Protein AF-A0A9D7H8T1-F1 (afdb_monomer)

Radius of gyration: 32.52 Å; Cα contacts (8 Å, |Δi|>4): 187; chains: 1; bounding box: 87×71×86 Å

Solvent-accessible surface area (backbone atoms only — not comparable to full-atom values): 17646 Å² total; per-residue (Å²): 116,58,55,68,57,53,47,52,52,54,46,61,44,45,67,85,51,84,69,66,43,82,46,82,50,98,60,40,43,34,37,25,44,90,91,40,73,25,36,36,34,36,78,89,44,40,46,35,35,29,23,77,37,67,68,60,33,54,62,54,53,66,39,90,65,33,40,78,33,57,66,85,93,43,71,44,84,47,30,38,26,53,29,68,75,45,69,71,33,68,66,60,39,23,55,53,51,54,51,16,46,27,43,68,67,67,67,52,78,59,72,76,79,76,52,72,71,79,69,74,71,74,83,69,81,73,77,82,82,82,88,74,90,81,82,88,83,90,78,82,86,76,84,74,77,80,76,76,84,80,78,74,79,82,74,78,83,76,84,79,79,75,84,79,77,81,77,76,85,78,78,81,74,94,72,80,85,78,82,77,77,86,78,79,83,79,83,71,80,83,80,75,78,78,79,80,90,66,83,78,68,74,88,72,68,74,76,78,74,82,76,79,76,75,76,76,79,72,77,94,79,73,80,70,91,81,81,77,81,84,74,82,75,78,78,78,79,84,76,80,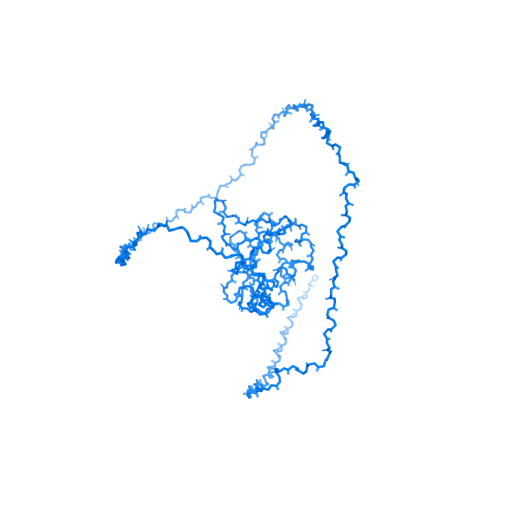71,79,78,79,79,77,82,78,79,77,84,80,82,81,81,81,132

Secondary structure (DSSP, 8-state):
--HHHHHHHHHHHHTTSTTEEEEEETTEEEEEETTEEEEEEETTS-EEEE--SHHHHHHHHTSTT-EEEEETTEEEEEEEEPPHHHHT-HHHHHHHHHHHHHHHTT-SPPGGGTS--------PPPPPP----------------PPPP-----------PPPPP------------PPPPP---------PPPP------GGG-PPPPP---------S----TT-S--PPPPPPP----PPPPPPPPPPPPP---

Mean predicted aligned error: 20.45 Å

pLDDT: mean 72.54, std 17.67, range [43.62, 97.19]

Structure (mmCIF, N/CA/C/O backbone):
data_AF-A0A9D7H8T1-F1
#
_entry.id   AF-A0A9D7H8T1-F1
#
loop_
_atom_site.group_PDB
_atom_site.id
_atom_site.type_symbol
_atom_site.label_atom_id
_atom_site.label_alt_id
_atom_site.label_comp_id
_atom_site.label_asym_id
_atom_site.label_entity_id
_atom_site.label_seq_id
_atom_site.pdbx_PDB_ins_code
_atom_site.Cartn_x
_atom_site.Cartn_y
_atom_site.Cartn_z
_atom_site.occupancy
_atom_site.B_iso_or_equiv
_atom_site.auth_seq_id
_atom_site.auth_comp_id
_atom_site.auth_asym_id
_atom_site.auth_atom_id
_atom_site.pdbx_PDB_model_num
ATOM 1 N N . MET A 1 1 ? 3.996 0.696 -15.625 1.00 81.94 1 MET A N 1
ATOM 2 C CA . MET A 1 1 ? 2.564 0.287 -15.771 1.00 81.94 1 MET A CA 1
ATOM 3 C C . MET A 1 1 ? 1.624 1.488 -15.685 1.00 81.94 1 MET A C 1
ATOM 5 O O . MET A 1 1 ? 2.009 2.490 -15.090 1.00 81.94 1 MET A O 1
ATOM 9 N N . SER A 1 2 ? 0.396 1.418 -16.223 1.00 89.38 2 SER A N 1
ATOM 10 C CA . SER A 1 2 ? -0.582 2.498 -16.007 1.00 89.38 2 SER A CA 1
ATOM 11 C C . SER A 1 2 ? -1.138 2.477 -14.565 1.00 89.38 2 SER A C 1
ATOM 13 O O . SER A 1 2 ? -1.311 1.400 -13.986 1.00 89.38 2 SER A O 1
ATOM 15 N N . PRO A 1 3 ? -1.493 3.632 -13.961 1.00 89.56 3 PRO A N 1
ATOM 16 C CA . PRO A 1 3 ? -2.060 3.669 -12.605 1.00 89.56 3 PRO A CA 1
ATOM 17 C C . PRO A 1 3 ? -3.356 2.859 -12.451 1.00 89.56 3 PRO A C 1
ATOM 19 O O . PRO A 1 3 ? -3.661 2.354 -11.370 1.00 89.56 3 PRO A O 1
ATOM 22 N N . LYS A 1 4 ? -4.129 2.719 -13.537 1.00 90.81 4 LYS A N 1
ATOM 23 C CA . LYS A 1 4 ? -5.367 1.931 -13.555 1.00 90.81 4 LYS A CA 1
ATOM 24 C C . LYS A 1 4 ? -5.071 0.438 -13.407 1.00 90.81 4 LYS A C 1
ATOM 26 O O . LYS A 1 4 ? -5.705 -0.211 -12.579 1.00 90.81 4 LYS A O 1
ATOM 31 N N . GLU A 1 5 ? -4.099 -0.084 -14.151 1.00 93.25 5 GLU A N 1
ATOM 32 C CA . GLU A 1 5 ? -3.681 -1.491 -14.059 1.00 93.25 5 GLU A CA 1
ATOM 33 C C . GLU A 1 5 ? -3.116 -1.820 -12.678 1.00 93.25 5 GLU A C 1
ATOM 35 O O . GLU A 1 5 ? -3.508 -2.819 -12.079 1.00 93.25 5 GLU A O 1
ATOM 40 N N . LEU A 1 6 ? -2.274 -0.940 -12.124 1.00 93.75 6 LEU A N 1
ATOM 41 C CA . LEU A 1 6 ? -1.742 -1.116 -10.770 1.00 93.75 6 LEU A CA 1
ATOM 42 C C . LEU A 1 6 ? -2.848 -1.139 -9.719 1.00 93.75 6 LEU A C 1
ATOM 44 O O . LEU A 1 6 ? -2.802 -1.953 -8.803 1.00 93.75 6 LEU A O 1
ATOM 48 N N . SER A 1 7 ? -3.873 -0.293 -9.863 1.00 94.56 7 SER A N 1
ATOM 49 C CA . SER A 1 7 ? -5.010 -0.304 -8.939 1.00 94.56 7 SER A CA 1
ATOM 50 C C . SER A 1 7 ? -5.800 -1.614 -8.987 1.00 94.56 7 SER A C 1
ATOM 52 O O . SER A 1 7 ? -6.264 -2.068 -7.947 1.00 94.56 7 SER A O 1
ATOM 54 N N . ALA A 1 8 ? -5.928 -2.231 -10.167 1.00 95.12 8 ALA A N 1
ATOM 55 C CA . ALA A 1 8 ? -6.613 -3.511 -10.328 1.00 95.12 8 ALA A CA 1
ATOM 56 C C . ALA A 1 8 ? -5.794 -4.663 -9.730 1.00 95.12 8 ALA A C 1
ATOM 58 O O . ALA A 1 8 ? -6.349 -5.520 -9.049 1.00 95.12 8 ALA A O 1
ATOM 59 N N . ARG A 1 9 ? -4.469 -4.648 -9.916 1.00 95.56 9 ARG A N 1
ATOM 60 C CA . ARG A 1 9 ? -3.555 -5.620 -9.291 1.00 95.56 9 ARG A CA 1
ATOM 61 C C . ARG A 1 9 ? -3.543 -5.506 -7.773 1.00 95.56 9 ARG A C 1
ATOM 63 O O . ARG A 1 9 ? -3.642 -6.510 -7.079 1.00 95.56 9 ARG A O 1
ATOM 70 N N . LEU A 1 10 ? -3.489 -4.279 -7.259 1.00 95.56 10 LEU A N 1
ATOM 71 C CA . LEU A 1 10 ? -3.541 -4.019 -5.824 1.00 95.56 10 LEU A CA 1
ATOM 72 C C . LEU A 1 10 ? -4.864 -4.512 -5.210 1.00 95.56 10 LEU A C 1
ATOM 74 O O . LEU A 1 10 ? -4.868 -5.090 -4.128 1.00 95.56 10 LEU A O 1
ATOM 78 N N . GLU A 1 11 ? -5.979 -4.323 -5.915 1.00 95.88 11 GLU A N 1
ATOM 79 C CA . GLU A 1 11 ? -7.292 -4.837 -5.515 1.00 95.88 11 GLU A CA 1
ATOM 80 C C . GLU A 1 11 ? -7.350 -6.371 -5.552 1.00 95.88 11 GLU A C 1
ATOM 82 O O . GLU A 1 11 ? -7.812 -6.984 -4.594 1.00 95.88 11 GLU A O 1
ATOM 87 N N . ALA A 1 12 ? -6.810 -7.002 -6.598 1.00 96.56 12 ALA A N 1
ATOM 88 C CA . ALA A 1 12 ? -6.720 -8.459 -6.691 1.00 96.56 12 ALA A CA 1
ATOM 89 C C . ALA A 1 12 ? -5.849 -9.062 -5.574 1.00 96.56 12 ALA A C 1
ATOM 91 O O . ALA A 1 12 ? -6.204 -10.091 -4.996 1.00 96.56 12 ALA A O 1
ATOM 92 N N . ALA A 1 13 ? -4.741 -8.404 -5.223 1.00 96.38 13 ALA A N 1
ATOM 93 C CA . ALA A 1 13 ? -3.893 -8.789 -4.098 1.00 96.38 13 ALA A CA 1
ATOM 94 C C . ALA A 1 13 ? -4.636 -8.677 -2.755 1.00 96.38 13 ALA A C 1
ATOM 96 O O . ALA A 1 13 ? -4.501 -9.551 -1.901 1.00 96.38 13 ALA A O 1
ATOM 97 N N . ALA A 1 14 ? -5.467 -7.645 -2.591 1.00 96.31 14 ALA A N 1
ATOM 98 C CA . ALA A 1 14 ? -6.258 -7.420 -1.385 1.00 96.31 14 ALA A CA 1
ATOM 99 C C . ALA A 1 14 ? -7.577 -8.215 -1.331 1.00 96.31 14 ALA A C 1
ATOM 101 O O . ALA A 1 14 ? -8.246 -8.189 -0.303 1.00 96.31 14 ALA A O 1
ATOM 102 N N . ALA A 1 15 ? -7.959 -8.941 -2.385 1.00 95.88 15 ALA A N 1
ATOM 103 C CA . ALA A 1 15 ? -9.261 -9.611 -2.476 1.00 95.88 15 ALA A CA 1
ATOM 104 C C . ALA A 1 15 ? -9.510 -10.665 -1.377 1.00 95.88 15 ALA A C 1
ATOM 106 O O . ALA A 1 15 ? -10.657 -10.987 -1.077 1.00 95.88 15 ALA A O 1
ATOM 107 N N . ARG A 1 16 ? -8.446 -11.207 -0.766 1.00 94.69 16 ARG A N 1
ATOM 108 C CA . ARG A 1 16 ? -8.530 -12.167 0.352 1.00 94.69 16 ARG A CA 1
ATOM 109 C C . ARG A 1 16 ? -8.678 -11.504 1.723 1.00 94.69 16 ARG A C 1
ATOM 111 O O . ARG A 1 16 ? -8.912 -12.194 2.711 1.00 94.69 16 ARG A O 1
ATOM 118 N N . LEU A 1 17 ? -8.518 -10.187 1.793 1.00 95.25 17 LEU A N 1
ATOM 119 C CA . LEU A 1 17 ? -8.559 -9.425 3.031 1.00 95.25 17 LEU A CA 1
ATOM 120 C C . LEU A 1 17 ? -9.979 -8.914 3.281 1.00 95.25 17 LEU A C 1
ATOM 122 O O . LEU A 1 17 ? -10.599 -8.279 2.430 1.00 95.25 17 LEU A O 1
ATOM 126 N N . SER A 1 18 ? -10.505 -9.173 4.474 1.00 93.56 18 SER A N 1
ATOM 127 C CA . SER A 1 18 ? -11.845 -8.736 4.866 1.00 93.56 18 SER A CA 1
ATOM 128 C C . SER A 1 18 ? -11.869 -7.256 5.252 1.00 93.56 18 SER A C 1
ATOM 130 O O . SER A 1 18 ? -10.992 -6.797 5.986 1.00 93.56 18 SER A O 1
ATOM 132 N N . GLY A 1 19 ? -12.918 -6.533 4.853 1.00 93.69 19 GLY A N 1
ATOM 133 C CA . GLY A 1 19 ? -13.131 -5.141 5.272 1.00 93.69 19 GLY A CA 1
ATOM 134 C C . GLY A 1 19 ? -12.229 -4.128 4.564 1.00 93.69 19 GLY A C 1
ATOM 135 O O . GLY A 1 19 ? -11.968 -3.057 5.113 1.00 93.69 19 GLY A O 1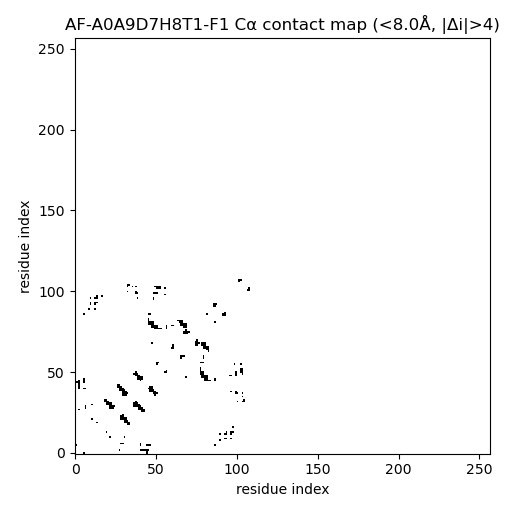
ATOM 136 N N . VAL A 1 20 ? -11.731 -4.476 3.372 1.00 97.00 20 VAL A N 1
ATOM 137 C CA . VAL A 1 20 ? -10.981 -3.558 2.516 1.00 97.00 20 VAL A CA 1
ATOM 138 C C . VAL A 1 20 ? -11.940 -2.717 1.680 1.00 97.00 20 VAL A C 1
ATOM 140 O O . VAL A 1 20 ? -12.772 -3.241 0.945 1.00 97.00 20 VAL A O 1
ATOM 143 N N . GLU A 1 21 ? -11.783 -1.400 1.754 1.00 96.44 21 GLU A N 1
ATOM 144 C CA . GLU A 1 21 ? -12.535 -0.431 0.965 1.00 96.44 21 GLU A CA 1
ATOM 145 C C . GLU A 1 21 ? -11.616 0.281 -0.026 1.00 96.44 21 GLU A C 1
ATOM 147 O O . GLU A 1 21 ? -10.570 0.827 0.337 1.00 96.44 21 GLU A O 1
ATOM 152 N N . LYS A 1 22 ? -12.025 0.331 -1.295 1.00 96.06 22 LYS A N 1
ATOM 153 C CA . LYS A 1 22 ? -11.323 1.087 -2.333 1.00 96.06 22 LYS A CA 1
ATOM 154 C C . LYS A 1 22 ? -11.891 2.497 -2.424 1.00 96.06 22 LYS A C 1
ATOM 156 O O . LYS A 1 22 ? -13.078 2.681 -2.684 1.00 96.06 22 LYS A O 1
ATOM 161 N N . LYS A 1 23 ? -11.031 3.508 -2.296 1.00 96.19 23 LYS A N 1
ATOM 162 C CA . LYS A 1 23 ? -11.422 4.917 -2.428 1.00 96.19 23 LYS A CA 1
ATOM 163 C C . LYS A 1 23 ? -10.511 5.652 -3.402 1.00 96.19 23 LYS A C 1
ATOM 165 O O . LYS A 1 23 ? -9.284 5.558 -3.341 1.00 96.19 23 LYS A O 1
ATOM 170 N N . ARG A 1 24 ? -11.123 6.414 -4.310 1.00 94.44 24 ARG A N 1
ATOM 171 C CA . ARG A 1 24 ? -10.404 7.322 -5.208 1.00 94.44 24 ARG A CA 1
ATOM 172 C C . ARG A 1 24 ? -10.035 8.592 -4.449 1.00 94.44 24 ARG A C 1
ATOM 174 O O . ARG A 1 24 ? -10.890 9.187 -3.794 1.00 94.44 24 ARG A O 1
ATOM 181 N N . MET A 1 25 ? -8.778 9.008 -4.548 1.00 89.56 25 MET A N 1
ATOM 182 C CA . MET A 1 25 ? -8.267 10.214 -3.898 1.00 89.56 25 MET A CA 1
ATOM 183 C C . MET A 1 25 ? -7.520 11.109 -4.891 1.00 89.56 25 MET A C 1
ATOM 185 O O . MET A 1 25 ? -7.099 10.644 -5.956 1.00 89.56 25 MET A O 1
ATOM 189 N N . PRO A 1 26 ? -7.346 12.405 -4.576 1.00 79.00 26 PRO A N 1
ATOM 190 C CA . PRO A 1 26 ? -6.441 13.263 -5.327 1.00 79.00 26 PRO A CA 1
ATOM 191 C C . PRO A 1 26 ? -5.048 12.631 -5.315 1.00 79.00 26 PRO A C 1
ATOM 193 O O . PRO A 1 26 ? -4.476 12.407 -4.252 1.00 79.00 26 PRO A O 1
ATOM 196 N N . GLY A 1 27 ? -4.531 12.290 -6.492 1.00 77.00 27 GLY A N 1
ATOM 197 C CA . GLY A 1 27 ? -3.233 11.630 -6.617 1.00 77.00 27 GLY A CA 1
ATOM 198 C C . GLY A 1 27 ? -3.264 10.101 -6.748 1.00 77.00 27 GLY A C 1
ATOM 199 O O . GLY A 1 27 ? -2.194 9.502 -6.786 1.00 77.00 27 GLY A O 1
ATOM 200 N N . GLY A 1 28 ? -4.443 9.470 -6.862 1.00 88.31 28 GLY A N 1
ATOM 201 C CA . GLY A 1 28 ? -4.545 8.064 -7.271 1.00 88.31 28 GLY A CA 1
ATOM 202 C C . GLY A 1 28 ? -5.680 7.273 -6.620 1.00 88.31 28 GLY A C 1
ATOM 203 O O . GLY A 1 28 ? -6.772 7.784 -6.358 1.00 88.31 28 GLY A O 1
ATOM 204 N N . TYR A 1 29 ? -5.422 5.989 -6.390 1.00 94.81 29 TYR A N 1
ATOM 205 C CA . TYR A 1 29 ? -6.337 5.073 -5.706 1.00 94.81 29 TYR A CA 1
ATOM 206 C C . TYR A 1 29 ? -5.713 4.630 -4.396 1.00 94.81 29 TYR A C 1
ATOM 208 O O . TYR A 1 29 ? -4.500 4.448 -4.330 1.00 94.81 29 TYR A O 1
ATOM 216 N N . ALA A 1 30 ? -6.523 4.417 -3.368 1.00 95.75 30 ALA A N 1
ATOM 217 C CA . ALA A 1 30 ? -6.035 3.782 -2.159 1.00 95.75 30 ALA A CA 1
ATOM 218 C C . ALA A 1 30 ? -7.021 2.778 -1.593 1.00 95.75 30 ALA A C 1
ATOM 220 O O . ALA A 1 30 ? -8.227 2.843 -1.851 1.00 95.75 30 ALA A O 1
ATOM 221 N N . LEU A 1 31 ? -6.458 1.881 -0.798 1.00 97.19 31 LEU A N 1
ATOM 222 C CA . LEU A 1 31 ? -7.167 0.880 -0.038 1.00 97.19 31 LEU A CA 1
ATOM 223 C C . LEU A 1 31 ? -7.169 1.261 1.441 1.00 97.19 31 LEU A C 1
ATOM 225 O O . LEU A 1 31 ? -6.148 1.657 2.020 1.00 97.19 31 LEU A O 1
ATOM 229 N N . PHE A 1 32 ? -8.348 1.141 2.029 1.00 96.25 32 PHE A N 1
ATOM 230 C CA . PHE A 1 32 ? -8.637 1.435 3.419 1.00 96.25 32 PHE A CA 1
ATOM 231 C C . PHE A 1 32 ? -9.081 0.168 4.133 1.00 96.25 32 PHE A C 1
ATOM 233 O O . PHE A 1 32 ? -9.709 -0.695 3.535 1.00 96.25 32 PHE A O 1
ATOM 240 N N . VAL A 1 33 ? -8.786 0.084 5.422 1.00 95.88 33 VAL A N 1
ATOM 241 C CA . VAL A 1 33 ? -9.356 -0.898 6.340 1.00 95.88 33 VAL A CA 1
ATOM 242 C C . VAL A 1 33 ? -9.749 -0.170 7.616 1.00 95.88 33 VAL A C 1
ATOM 244 O O . VAL A 1 33 ? -8.946 0.583 8.170 1.00 95.88 33 VAL A O 1
ATOM 247 N N . ALA A 1 34 ? -10.998 -0.335 8.059 1.00 92.44 34 ALA A N 1
ATOM 248 C CA . ALA A 1 34 ? -11.529 0.342 9.248 1.00 92.44 34 ALA A CA 1
ATOM 249 C C . ALA A 1 34 ? -11.243 1.866 9.263 1.00 92.44 34 ALA A C 1
ATOM 251 O O . ALA A 1 34 ? -10.807 2.431 10.266 1.00 92.44 34 ALA A O 1
ATOM 252 N N . GLY A 1 35 ? -11.400 2.532 8.111 1.00 93.25 35 GLY A N 1
ATOM 253 C CA . GLY A 1 35 ? -11.135 3.969 7.954 1.00 93.25 35 GLY A CA 1
ATOM 254 C C . GLY A 1 35 ? -9.653 4.380 7.925 1.00 93.25 35 GLY A C 1
ATOM 255 O O . GLY A 1 35 ? -9.355 5.564 7.758 1.00 93.25 35 GLY A O 1
ATOM 256 N N . LYS A 1 36 ? -8.707 3.439 8.035 1.00 94.19 36 LYS A N 1
ATOM 257 C CA . LYS A 1 36 ? -7.261 3.688 7.943 1.00 94.19 36 LYS A CA 1
ATOM 258 C C . LYS A 1 36 ? -6.725 3.264 6.575 1.00 94.19 36 LYS A C 1
ATOM 260 O O . LYS A 1 36 ? -6.974 2.157 6.117 1.00 94.19 36 LYS A O 1
ATOM 265 N N . ILE A 1 37 ? -5.945 4.131 5.936 1.00 94.75 37 ILE A N 1
ATOM 266 C CA . ILE A 1 37 ? -5.241 3.810 4.689 1.00 94.75 37 ILE A CA 1
ATOM 267 C C . ILE A 1 37 ? -4.067 2.866 4.971 1.00 94.75 37 ILE A C 1
ATOM 269 O O . ILE A 1 37 ? -3.267 3.148 5.867 1.00 94.75 37 ILE A O 1
ATOM 273 N N . PHE A 1 38 ? -3.952 1.777 4.211 1.00 96.06 38 PHE A N 1
ATOM 274 C CA . PHE A 1 38 ? -2.827 0.837 4.335 1.00 96.06 38 PHE A CA 1
ATOM 275 C C . PHE A 1 38 ? -2.035 0.662 3.032 1.00 96.06 38 PHE A C 1
ATOM 277 O O . PHE A 1 38 ? -0.859 0.319 3.087 1.00 96.06 38 PHE A O 1
ATOM 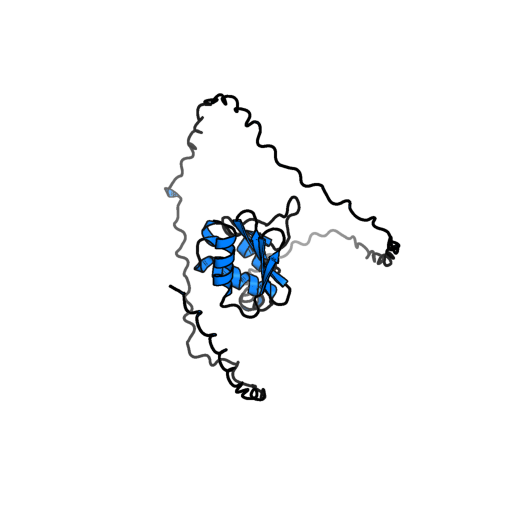284 N N . ALA A 1 39 ? -2.634 0.944 1.871 1.00 96.25 39 ALA A N 1
ATOM 285 C CA . ALA A 1 39 ? -1.942 0.924 0.585 1.00 96.25 39 ALA A CA 1
ATOM 286 C C . ALA A 1 39 ? -2.491 1.997 -0.363 1.00 96.25 39 ALA A C 1
ATOM 288 O O . ALA A 1 39 ? -3.687 2.295 -0.341 1.00 96.25 39 ALA A O 1
ATOM 289 N N . ASN A 1 40 ? -1.640 2.571 -1.210 1.00 95.94 40 ASN A N 1
ATOM 290 C CA . ASN A 1 40 ? -2.018 3.519 -2.252 1.00 95.94 40 ASN A CA 1
ATOM 291 C C . ASN A 1 40 ? -1.254 3.281 -3.560 1.00 95.94 40 ASN A C 1
ATOM 293 O O . ASN A 1 40 ? -0.162 2.728 -3.584 1.00 95.94 40 ASN A O 1
ATOM 297 N N . VAL A 1 41 ? -1.842 3.730 -4.663 1.00 95.81 41 VAL A N 1
ATOM 298 C CA . VAL A 1 41 ? -1.193 3.832 -5.970 1.00 95.81 41 VAL A CA 1
ATOM 299 C C . VAL A 1 41 ? -0.929 5.306 -6.228 1.00 95.81 41 VAL A C 1
ATOM 301 O O . VAL A 1 41 ? -1.868 6.106 -6.225 1.00 95.81 41 VAL A O 1
ATOM 304 N N . THR A 1 42 ? 0.332 5.667 -6.438 1.00 91.69 42 THR A N 1
ATOM 305 C CA . THR A 1 42 ? 0.755 7.039 -6.727 1.00 91.69 42 THR A CA 1
ATOM 306 C C . THR A 1 42 ? 0.535 7.385 -8.201 1.00 91.69 42 THR A C 1
ATOM 308 O O . THR A 1 42 ? 0.471 6.511 -9.070 1.00 91.69 42 THR A O 1
ATOM 311 N N . VAL A 1 43 ? 0.459 8.683 -8.515 1.00 90.12 43 VAL A N 1
ATOM 312 C CA . VAL A 1 43 ? 0.390 9.175 -9.909 1.00 90.12 43 VAL A CA 1
ATOM 313 C C . VAL A 1 43 ? 1.607 8.792 -10.749 1.00 90.12 43 VAL A C 1
ATOM 315 O O . VAL A 1 43 ? 1.503 8.702 -11.966 1.00 90.12 43 VAL A O 1
ATOM 318 N N . GLU A 1 44 ? 2.738 8.533 -10.096 1.00 88.94 44 GLU A N 1
ATOM 319 C CA . GLU A 1 44 ? 3.995 8.096 -10.712 1.00 88.94 44 GLU A CA 1
ATOM 320 C C . GLU A 1 44 ? 3.941 6.627 -11.157 1.00 88.94 44 GLU A C 1
ATOM 322 O O . GLU A 1 44 ? 4.904 6.119 -11.722 1.00 88.94 44 GLU A O 1
ATOM 327 N N . GLY A 1 45 ? 2.828 5.931 -10.892 1.00 91.38 45 GLY A N 1
ATOM 328 C CA . GLY A 1 45 ? 2.682 4.519 -11.218 1.00 91.38 45 GLY A CA 1
ATOM 329 C C . GLY A 1 45 ? 3.482 3.625 -10.276 1.00 91.38 45 GLY A C 1
ATOM 330 O O . GLY A 1 45 ? 4.041 2.623 -10.711 1.00 91.38 45 GLY A O 1
ATOM 331 N N . ARG A 1 46 ? 3.550 3.979 -8.988 1.00 93.69 46 ARG A N 1
ATOM 332 C CA . ARG A 1 46 ? 4.143 3.134 -7.943 1.00 93.69 46 ARG A CA 1
ATOM 333 C C . ARG A 1 46 ? 3.119 2.803 -6.871 1.00 93.69 46 ARG A C 1
ATOM 335 O O . ARG A 1 46 ? 2.137 3.521 -6.695 1.00 93.69 46 ARG A O 1
ATOM 342 N N . ILE A 1 47 ? 3.352 1.710 -6.157 1.00 95.69 47 ILE A N 1
ATOM 343 C CA . ILE A 1 47 ? 2.517 1.295 -5.030 1.00 95.69 47 ILE A CA 1
ATOM 344 C C . ILE A 1 47 ? 3.228 1.716 -3.748 1.00 95.69 47 ILE A C 1
ATOM 346 O O . ILE A 1 47 ? 4.382 1.353 -3.540 1.00 95.69 47 ILE A O 1
ATOM 350 N N . GLY A 1 48 ? 2.555 2.495 -2.910 1.00 94.88 48 GLY A N 1
ATOM 351 C CA . GLY A 1 48 ? 2.989 2.796 -1.554 1.00 94.88 48 GLY A CA 1
ATOM 352 C C . GLY A 1 48 ? 2.198 1.971 -0.549 1.00 94.88 48 GLY A C 1
ATOM 353 O O . GLY A 1 48 ? 0.983 1.824 -0.666 1.00 94.88 48 GLY A O 1
ATOM 354 N N . VAL A 1 49 ? 2.874 1.441 0.461 1.00 95.81 49 VAL A N 1
ATOM 355 C CA . VAL A 1 49 ? 2.236 0.786 1.606 1.00 95.81 49 VAL A CA 1
ATOM 356 C C . VAL A 1 49 ? 2.529 1.556 2.881 1.00 95.81 49 VAL A C 1
ATOM 358 O O . VAL A 1 49 ? 3.605 2.139 3.039 1.00 95.81 49 VAL A O 1
ATOM 361 N N . LYS A 1 50 ? 1.560 1.558 3.794 1.00 94.81 50 LYS A N 1
ATOM 362 C CA . LYS A 1 50 ? 1.678 2.186 5.104 1.00 94.81 50 LYS A CA 1
ATOM 363 C C . LYS A 1 50 ? 1.956 1.130 6.168 1.00 94.81 50 LYS A C 1
ATOM 365 O O . LYS A 1 50 ? 1.176 0.202 6.358 1.00 94.81 50 LYS A O 1
ATOM 370 N N . LEU A 1 51 ? 3.048 1.322 6.893 1.00 93.19 51 LEU A N 1
ATOM 371 C CA . LEU A 1 51 ? 3.607 0.408 7.881 1.00 93.19 51 LEU A CA 1
ATOM 372 C C . L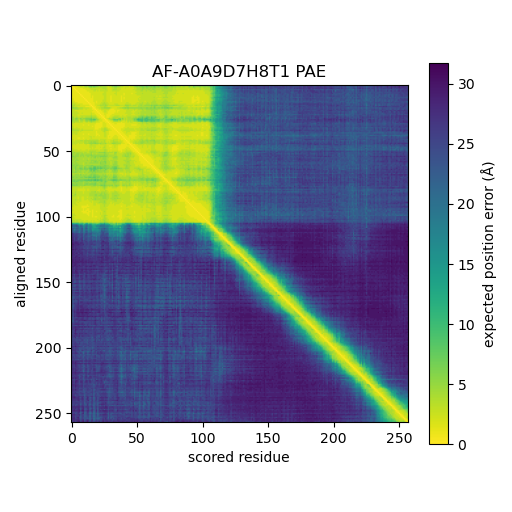EU A 1 51 ? 3.732 1.136 9.220 1.00 93.19 51 LEU A C 1
ATOM 374 O O . LEU A 1 51 ? 4.794 1.626 9.593 1.00 93.19 51 LEU A O 1
ATOM 378 N N . THR A 1 52 ? 2.618 1.234 9.942 1.00 89.81 52 THR A N 1
ATOM 379 C CA . THR A 1 52 ? 2.524 1.917 11.249 1.00 89.81 52 THR A CA 1
ATOM 380 C C . THR A 1 52 ? 3.428 1.313 12.318 1.00 89.81 52 THR A C 1
ATOM 382 O O . THR A 1 52 ? 3.786 1.979 13.283 1.00 89.81 52 THR A O 1
ATOM 385 N N . VAL A 1 53 ? 3.805 0.052 12.143 1.00 88.81 53 VAL A N 1
ATOM 386 C CA . VAL A 1 53 ? 4.652 -0.683 13.069 1.00 88.81 53 VAL A CA 1
ATOM 387 C C . VAL A 1 53 ? 6.123 -0.496 12.660 1.00 88.81 53 VAL A C 1
ATOM 389 O O . VAL A 1 53 ? 6.484 -0.858 11.538 1.00 88.81 53 VAL A O 1
ATOM 392 N N . PRO A 1 54 ? 6.995 0.031 13.541 1.00 86.69 54 PRO A N 1
ATOM 393 C CA . PRO A 1 54 ? 8.354 0.440 13.172 1.00 86.69 54 PRO A CA 1
ATOM 394 C C . PRO A 1 54 ? 9.216 -0.722 12.671 1.00 86.69 54 PRO A C 1
ATOM 396 O O . PRO A 1 54 ? 9.934 -0.570 11.693 1.00 86.69 54 PRO A O 1
ATOM 399 N N . TRP A 1 55 ? 9.083 -1.913 13.258 1.00 85.12 55 TRP A N 1
ATOM 400 C CA . TRP A 1 55 ? 9.836 -3.076 12.789 1.00 85.12 55 TRP A CA 1
ATOM 401 C C . TRP A 1 55 ? 9.331 -3.611 11.436 1.00 85.12 55 TRP A C 1
ATOM 403 O O . TRP A 1 55 ? 10.146 -4.097 10.662 1.00 85.12 55 TRP A O 1
ATOM 413 N N . CYS A 1 56 ? 8.024 -3.494 11.124 1.00 85.69 56 CYS A N 1
ATOM 414 C CA . CYS A 1 56 ? 7.508 -3.796 9.777 1.00 85.69 56 CYS A CA 1
ATOM 415 C C . CYS A 1 56 ? 8.170 -2.852 8.762 1.00 85.69 56 CYS A C 1
ATOM 417 O O . CYS A 1 56 ? 8.539 -3.265 7.667 1.00 85.69 56 CYS A O 1
ATOM 419 N N . PHE A 1 57 ? 8.287 -1.571 9.129 1.00 89.88 57 PHE A N 1
ATOM 420 C CA . PHE A 1 57 ? 8.891 -0.548 8.286 1.00 89.88 57 PHE A CA 1
ATOM 421 C C . PHE A 1 57 ? 10.371 -0.825 8.029 1.00 89.88 57 PHE A C 1
ATOM 423 O O . PHE A 1 57 ? 10.767 -0.815 6.873 1.00 89.88 57 PHE A O 1
ATOM 430 N N . GLU A 1 58 ? 11.171 -1.110 9.058 1.00 88.50 58 GLU A N 1
ATOM 431 C CA . GLU A 1 58 ? 12.608 -1.368 8.884 1.00 88.50 58 GLU A CA 1
ATOM 432 C C . GLU A 1 58 ? 12.890 -2.611 8.029 1.00 88.50 58 GLU A C 1
ATOM 434 O O . GLU A 1 58 ? 13.736 -2.551 7.141 1.00 88.50 58 GLU A O 1
ATOM 439 N N . ASP A 1 59 ? 12.151 -3.704 8.242 1.00 86.88 59 ASP A N 1
ATOM 440 C CA . ASP A 1 59 ? 12.302 -4.949 7.472 1.00 86.88 59 ASP A CA 1
ATOM 441 C C . ASP A 1 59 ? 11.990 -4.736 5.983 1.00 86.88 59 ASP A C 1
ATOM 443 O O . ASP A 1 59 ? 12.757 -5.122 5.100 1.00 86.88 59 ASP A O 1
ATOM 447 N N . LEU A 1 60 ? 10.885 -4.040 5.700 1.00 86.00 60 LEU A N 1
ATOM 448 C CA . LEU A 1 60 ? 10.438 -3.782 4.334 1.00 86.00 60 LEU A CA 1
ATOM 449 C C . LEU A 1 60 ? 11.243 -2.667 3.649 1.00 86.00 60 LEU A C 1
ATOM 451 O O . LEU A 1 60 ? 11.466 -2.727 2.442 1.00 86.00 60 LEU A O 1
ATOM 455 N N . ALA A 1 61 ? 11.707 -1.661 4.393 1.00 89.19 61 ALA A N 1
ATOM 456 C CA . ALA A 1 61 ? 12.557 -0.593 3.866 1.00 89.19 61 ALA A CA 1
ATOM 457 C C . ALA A 1 61 ? 13.985 -1.073 3.564 1.00 89.19 61 ALA A C 1
ATOM 459 O O . ALA A 1 61 ? 14.647 -0.485 2.711 1.00 89.19 61 ALA A O 1
ATOM 460 N N . ALA A 1 62 ? 14.453 -2.138 4.224 1.00 89.50 62 ALA A N 1
ATOM 461 C CA . ALA A 1 62 ? 15.749 -2.753 3.945 1.00 89.50 62 ALA A CA 1
ATOM 462 C C . ALA A 1 62 ? 15.773 -3.563 2.633 1.00 89.50 62 ALA A C 1
ATOM 464 O O . ALA A 1 62 ? 16.850 -3.953 2.177 1.00 89.50 62 ALA A O 1
ATOM 465 N N . MET A 1 63 ? 14.618 -3.822 2.007 1.00 86.56 63 MET A N 1
ATOM 466 C CA . MET A 1 63 ? 14.574 -4.562 0.749 1.00 86.56 63 MET A CA 1
ATOM 467 C C . MET A 1 63 ? 15.141 -3.761 -0.433 1.00 86.56 63 MET A C 1
ATOM 469 O O . MET A 1 63 ? 14.892 -2.559 -0.564 1.00 86.56 63 MET A O 1
ATOM 473 N N . PRO A 1 64 ? 15.860 -4.425 -1.357 1.00 86.81 64 PRO A N 1
ATOM 474 C CA . PRO A 1 64 ? 16.454 -3.760 -2.508 1.00 86.81 64 PRO A CA 1
ATOM 475 C C . PRO A 1 64 ? 15.378 -3.128 -3.401 1.00 86.81 64 PRO A C 1
ATOM 477 O O . PRO A 1 64 ? 14.457 -3.791 -3.873 1.00 86.81 64 PRO A O 1
ATOM 480 N N . GLY A 1 65 ? 15.516 -1.823 -3.644 1.00 85.50 65 GLY A N 1
ATOM 481 C CA . GLY A 1 65 ? 14.594 -1.039 -4.469 1.00 85.50 65 GLY A CA 1
ATOM 482 C C . GLY A 1 65 ? 13.377 -0.486 -3.722 1.00 85.50 65 GLY A C 1
ATOM 483 O O . GLY A 1 65 ? 12.597 0.250 -4.331 1.00 85.50 65 GLY A O 1
ATOM 484 N N . ALA A 1 66 ? 13.205 -0.814 -2.438 1.00 91.50 66 ALA A N 1
ATOM 485 C CA . ALA A 1 66 ? 12.252 -0.118 -1.589 1.00 91.50 66 ALA A CA 1
ATOM 486 C C . ALA A 1 66 ? 12.744 1.319 -1.362 1.00 91.50 66 ALA A C 1
ATOM 488 O O . ALA A 1 66 ? 13.939 1.568 -1.195 1.00 91.50 66 ALA A O 1
ATOM 489 N N . ALA A 1 67 ? 11.826 2.281 -1.384 1.00 91.88 67 ALA A N 1
ATOM 490 C CA . ALA A 1 67 ? 12.161 3.686 -1.167 1.00 91.88 67 ALA A CA 1
ATOM 491 C C . ALA A 1 67 ? 11.162 4.338 -0.205 1.00 91.88 67 ALA A C 1
ATOM 493 O O . ALA A 1 67 ? 9.976 4.015 -0.260 1.00 91.88 67 ALA A O 1
ATOM 494 N N . PRO A 1 68 ? 11.582 5.276 0.659 1.00 92.06 68 PRO A N 1
ATOM 495 C CA . PRO A 1 68 ? 10.639 6.032 1.471 1.00 92.06 68 PRO A CA 1
ATOM 496 C C . PRO A 1 68 ? 9.729 6.871 0.567 1.00 92.06 68 PRO A C 1
ATOM 498 O O . PRO A 1 68 ? 10.186 7.490 -0.398 1.00 92.06 68 PRO A O 1
ATOM 501 N N . TRP A 1 69 ? 8.432 6.904 0.868 1.00 92.56 69 TRP A N 1
ATOM 502 C CA . TRP A 1 69 ? 7.506 7.724 0.089 1.00 92.56 69 TRP A CA 1
ATOM 503 C C . TRP A 1 69 ? 7.595 9.193 0.508 1.00 92.56 69 TRP A C 1
ATOM 505 O O . TRP A 1 69 ? 7.483 9.530 1.689 1.00 92.56 69 TRP A O 1
ATOM 515 N N . ALA A 1 70 ? 7.739 10.085 -0.469 1.00 89.12 70 ALA A N 1
ATOM 516 C CA . ALA A 1 70 ? 7.699 11.524 -0.261 1.00 89.12 70 ALA A CA 1
ATOM 517 C C . ALA A 1 70 ? 6.532 12.149 -1.028 1.00 89.12 70 ALA A C 1
ATOM 519 O O . ALA A 1 70 ? 6.295 11.841 -2.194 1.00 89.12 70 ALA A O 1
ATOM 520 N N . LEU A 1 71 ? 5.819 13.064 -0.372 1.00 84.88 71 LEU A N 1
ATOM 521 C CA . LEU A 1 71 ? 4.815 13.912 -0.999 1.00 84.88 71 LEU A CA 1
ATOM 522 C C . LEU A 1 71 ? 5.411 15.315 -1.174 1.00 84.88 71 LEU A C 1
ATOM 524 O O . LEU A 1 71 ? 5.440 16.131 -0.247 1.00 84.88 71 LEU A O 1
ATOM 528 N N . GLY A 1 72 ? 5.945 15.582 -2.366 1.00 87.12 72 GLY A N 1
ATOM 529 C CA . GLY A 1 72 ? 6.686 16.811 -2.651 1.00 87.12 72 GLY A CA 1
ATOM 530 C C . GLY A 1 72 ? 7.986 16.874 -1.846 1.00 87.12 72 GLY A C 1
ATOM 531 O O . GLY A 1 72 ? 8.865 16.039 -2.019 1.00 87.12 72 GLY A O 1
ATOM 532 N N . LYS A 1 73 ? 8.114 17.864 -0.953 1.00 89.75 73 LYS A N 1
ATOM 533 C CA . LYS A 1 73 ? 9.303 18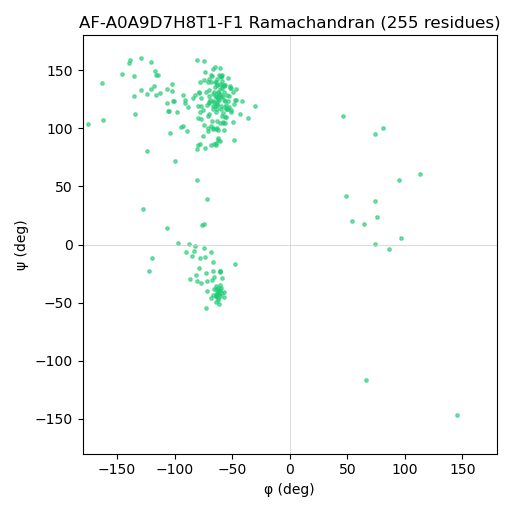.038 -0.092 1.00 89.75 73 LYS A CA 1
ATOM 534 C C . LYS A 1 73 ? 9.208 17.299 1.248 1.00 89.75 73 LYS A C 1
ATOM 536 O O . LYS A 1 73 ? 10.164 17.323 2.016 1.00 89.75 73 LYS A O 1
ATOM 541 N N . LYS A 1 74 ? 8.057 16.695 1.562 1.00 90.25 74 LYS A N 1
ATOM 542 C CA . LYS A 1 74 ? 7.809 16.048 2.853 1.00 90.25 74 LYS A CA 1
ATOM 543 C C . LYS A 1 74 ? 7.871 14.533 2.701 1.00 90.25 74 LYS A C 1
ATOM 545 O O . LYS A 1 74 ? 7.019 13.947 2.039 1.00 90.25 74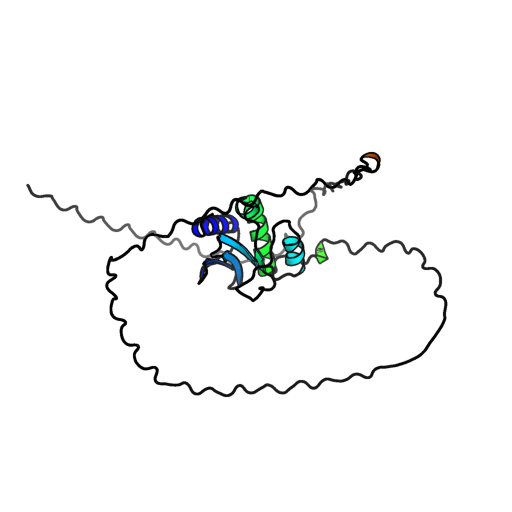 LYS A O 1
ATOM 550 N N . VAL A 1 75 ? 8.855 13.910 3.344 1.00 91.56 75 VAL A N 1
ATOM 551 C CA . VAL A 1 75 ? 8.895 12.451 3.503 1.00 91.56 75 VAL A CA 1
ATOM 552 C C . VAL A 1 75 ? 7.786 12.047 4.468 1.00 91.56 75 VAL A C 1
ATOM 554 O O . VAL A 1 75 ? 7.642 12.636 5.541 1.00 91.56 75 VAL A O 1
ATOM 557 N N . MET A 1 76 ? 6.959 11.094 4.055 1.00 90.88 76 MET A N 1
ATOM 558 C CA . MET A 1 76 ? 5.859 10.597 4.868 1.00 90.88 76 MET A CA 1
ATOM 559 C C . MET A 1 76 ? 6.381 9.448 5.726 1.00 90.88 76 MET A C 1
ATOM 561 O O . MET A 1 76 ? 6.830 8.428 5.210 1.00 90.88 76 MET A O 1
ATOM 565 N N . GLU A 1 77 ? 6.327 9.615 7.045 1.00 90.62 77 GLU A N 1
ATOM 566 C CA . GLU A 1 77 ? 6.725 8.566 7.984 1.00 90.62 77 GLU A CA 1
ATOM 567 C C . GLU A 1 77 ? 5.868 7.319 7.787 1.00 90.62 77 GLU A C 1
ATOM 569 O O . GLU A 1 77 ? 4.671 7.422 7.502 1.00 90.62 77 GLU A O 1
ATOM 574 N N . HIS A 1 78 ? 6.471 6.144 7.978 1.00 91.94 78 HIS A N 1
ATOM 575 C CA . HIS A 1 78 ? 5.785 4.856 7.871 1.00 91.94 78 HIS A CA 1
ATOM 576 C C . HIS A 1 78 ? 5.265 4.524 6.471 1.00 91.94 78 HIS A C 1
ATOM 578 O O . HIS A 1 78 ? 4.411 3.653 6.338 1.00 91.94 78 HIS A O 1
ATOM 584 N N . TRP A 1 79 ? 5.757 5.188 5.427 1.00 94.56 79 TRP A N 1
ATOM 585 C CA . TRP A 1 79 ? 5.389 4.877 4.052 1.00 94.56 79 TRP A CA 1
ATOM 586 C C . TRP A 1 79 ? 6.579 4.389 3.243 1.00 94.56 79 TRP A C 1
ATOM 588 O O . TRP A 1 79 ? 7.613 5.055 3.169 1.00 94.56 79 TRP A O 1
ATOM 598 N N . VAL A 1 80 ? 6.390 3.248 2.586 1.00 95.31 80 VAL A N 1
ATOM 599 C CA . VAL A 1 80 ? 7.394 2.625 1.722 1.00 95.31 80 VAL A CA 1
ATOM 600 C C . VAL A 1 80 ? 6.797 2.429 0.336 1.00 95.31 80 VAL A C 1
ATOM 602 O O . VAL A 1 80 ? 5.700 1.893 0.192 1.00 95.31 80 VAL A O 1
ATOM 605 N N . LEU A 1 81 ? 7.518 2.885 -0.681 1.00 95.12 81 LEU A N 1
ATOM 606 C CA . LEU A 1 81 ? 7.256 2.607 -2.083 1.00 95.12 81 LEU A CA 1
ATOM 607 C C . LEU A 1 81 ? 7.848 1.252 -2.453 1.00 95.12 81 LEU A C 1
ATOM 609 O O . LEU A 1 81 ? 9.036 1.008 -2.232 1.00 95.12 81 LEU A O 1
ATOM 613 N N . LEU A 1 82 ? 7.022 0.410 -3.066 1.00 94.56 82 LEU A N 1
ATOM 614 C CA . LEU A 1 82 ? 7.447 -0.867 -3.613 1.00 94.56 82 LEU A CA 1
ATOM 615 C C . LEU A 1 82 ? 8.249 -0.650 -4.910 1.00 94.56 82 LEU A C 1
ATOM 617 O O . LEU A 1 82 ? 7.870 0.198 -5.731 1.00 94.56 82 LEU A O 1
ATOM 621 N N . PRO A 1 83 ? 9.311 -1.443 -5.139 1.00 91.62 83 PRO A N 1
ATOM 622 C CA . PRO A 1 83 ? 9.977 -1.506 -6.433 1.00 91.62 83 PRO A CA 1
ATOM 623 C C . PRO A 1 83 ? 9.003 -1.958 -7.530 1.00 91.62 83 PRO A C 1
ATOM 625 O O . PRO A 1 83 ? 8.170 -2.837 -7.309 1.00 91.62 83 PRO A O 1
ATOM 628 N N . GLU A 1 84 ? 9.140 -1.417 -8.745 1.00 90.88 84 GLU A N 1
ATOM 629 C CA . GLU A 1 84 ? 8.257 -1.768 -9.873 1.00 90.88 84 GLU A CA 1
ATOM 630 C C . GLU A 1 84 ? 8.334 -3.261 -10.229 1.00 90.88 84 GLU A C 1
ATOM 632 O O . GLU A 1 84 ? 7.313 -3.871 -10.533 1.00 90.88 84 GLU A O 1
ATOM 637 N N . ALA A 1 85 ? 9.518 -3.870 -10.099 1.00 90.62 85 ALA A N 1
ATOM 638 C CA . ALA A 1 85 ? 9.706 -5.305 -10.302 1.00 90.62 85 ALA A CA 1
ATOM 639 C C . ALA A 1 85 ? 8.844 -6.152 -9.348 1.00 90.62 85 ALA A C 1
ATOM 641 O O . ALA A 1 85 ? 8.290 -7.161 -9.768 1.00 90.62 85 ALA A O 1
ATOM 642 N N . LEU A 1 86 ? 8.679 -5.716 -8.093 1.00 89.81 86 LEU A N 1
ATOM 643 C CA . LEU A 1 86 ? 7.838 -6.416 -7.115 1.00 89.81 86 LEU A CA 1
ATOM 644 C C . LEU A 1 86 ? 6.355 -6.098 -7.302 1.00 89.81 86 LEU A C 1
ATOM 646 O O . LEU A 1 86 ? 5.511 -6.953 -7.074 1.00 89.81 86 LEU A O 1
ATOM 650 N N . ALA A 1 87 ? 6.022 -4.888 -7.761 1.00 90.38 87 ALA A N 1
ATOM 651 C CA . ALA A 1 87 ? 4.649 -4.541 -8.127 1.00 90.38 87 ALA A CA 1
ATOM 652 C C . ALA A 1 87 ? 4.146 -5.330 -9.355 1.00 90.38 87 ALA A C 1
ATOM 654 O O . ALA A 1 87 ? 2.935 -5.482 -9.547 1.00 90.38 87 ALA A O 1
ATOM 655 N N . ALA A 1 88 ? 5.064 -5.823 -10.193 1.00 92.06 88 ALA A N 1
ATOM 656 C CA . ALA A 1 88 ? 4.752 -6.675 -11.333 1.00 92.06 88 ALA A CA 1
ATOM 657 C C . ALA A 1 88 ? 4.489 -8.145 -10.946 1.00 92.06 88 ALA A C 1
ATOM 659 O O . ALA A 1 88 ? 3.833 -8.845 -11.721 1.00 92.06 88 ALA A O 1
ATOM 660 N N . ASP A 1 89 ? 4.947 -8.594 -9.775 1.00 93.94 89 ASP A N 1
ATOM 661 C CA . ASP A 1 89 ? 4.767 -9.962 -9.285 1.00 93.94 89 ASP A CA 1
ATOM 662 C C . ASP A 1 89 ? 3.585 -10.065 -8.308 1.00 93.94 89 ASP A C 1
ATOM 664 O O . ASP A 1 89 ? 3.611 -9.519 -7.205 1.00 93.94 89 ASP A O 1
ATOM 668 N N . ASP A 1 90 ? 2.533 -10.785 -8.701 1.00 93.75 90 ASP A N 1
ATOM 669 C CA . ASP A 1 90 ? 1.291 -10.884 -7.925 1.00 93.75 90 ASP A CA 1
ATOM 670 C C . ASP A 1 90 ? 1.474 -11.599 -6.575 1.00 93.75 90 ASP A C 1
ATOM 672 O O . ASP A 1 90 ? 0.725 -11.332 -5.629 1.00 93.75 90 ASP A O 1
ATOM 676 N N . VAL A 1 91 ? 2.452 -12.506 -6.467 1.00 93.81 91 VAL A N 1
ATOM 677 C CA . VAL A 1 91 ? 2.737 -13.238 -5.222 1.00 93.81 91 VAL A CA 1
ATOM 678 C C . VAL A 1 91 ? 3.392 -12.304 -4.214 1.00 93.81 91 VAL A C 1
ATOM 680 O O . VAL A 1 91 ? 2.854 -12.117 -3.121 1.00 93.81 91 VAL A O 1
ATOM 683 N N . THR A 1 92 ? 4.487 -11.651 -4.601 1.00 92.19 92 THR A N 1
ATOM 684 C CA . THR A 1 92 ? 5.188 -10.708 -3.726 1.00 92.19 92 THR A CA 1
ATOM 685 C C . THR A 1 92 ? 4.296 -9.521 -3.372 1.00 92.19 92 THR A C 1
ATOM 687 O O . THR A 1 92 ? 4.227 -9.122 -2.209 1.00 92.19 92 THR A O 1
ATOM 690 N N . LEU A 1 93 ? 3.542 -8.981 -4.337 1.00 94.75 93 LEU A N 1
ATOM 691 C CA . LEU A 1 93 ? 2.601 -7.893 -4.071 1.00 94.75 93 LEU A CA 1
ATOM 692 C C . LEU A 1 93 ? 1.571 -8.282 -3.001 1.00 94.75 93 LEU A C 1
ATOM 694 O O . LEU A 1 93 ? 1.268 -7.474 -2.120 1.00 94.75 93 LEU A O 1
ATOM 698 N N . ARG A 1 94 ? 1.057 -9.516 -3.048 1.00 95.25 94 ARG A N 1
ATOM 699 C CA . ARG A 1 94 ? 0.124 -10.025 -2.038 1.00 95.25 94 ARG A CA 1
ATOM 700 C C . ARG A 1 94 ? 0.759 -10.069 -0.653 1.00 95.25 94 ARG A C 1
ATOM 702 O O . ARG A 1 94 ? 0.156 -9.551 0.281 1.00 95.25 94 ARG A O 1
ATOM 709 N N . GLU A 1 95 ? 1.968 -10.606 -0.519 1.00 92.88 95 GLU A N 1
ATOM 710 C CA . GLU A 1 95 ? 2.659 -10.674 0.777 1.00 92.88 95 GLU A CA 1
ATOM 711 C C . GLU A 1 95 ? 2.869 -9.284 1.392 1.00 92.88 95 GLU A C 1
ATOM 713 O O . GLU A 1 95 ? 2.644 -9.074 2.586 1.00 92.88 95 GLU A O 1
ATOM 718 N N . TRP A 1 96 ? 3.249 -8.302 0.574 1.00 93.25 96 TRP A N 1
ATOM 719 C CA . TRP A 1 96 ? 3.409 -6.917 1.016 1.00 93.25 96 TRP A CA 1
ATOM 720 C C . TRP A 1 96 ? 2.090 -6.293 1.482 1.00 93.25 96 TRP A C 1
ATOM 722 O O . TRP A 1 96 ? 2.044 -5.627 2.520 1.00 93.25 96 TRP A O 1
ATOM 732 N N . VAL A 1 97 ? 1.015 -6.518 0.726 1.00 94.88 97 VAL A N 1
ATOM 733 C CA . VAL A 1 97 ? -0.335 -6.039 1.042 1.00 94.88 97 VAL A CA 1
ATOM 734 C C . VAL A 1 97 ? -0.863 -6.674 2.331 1.00 94.88 97 VAL A C 1
ATOM 736 O O . VAL A 1 97 ? -1.374 -5.955 3.192 1.00 94.88 97 VAL A O 1
ATOM 739 N N . GLU A 1 98 ? -0.687 -7.983 2.509 1.00 93.88 98 GLU A N 1
ATOM 740 C CA . GLU A 1 98 ? -1.080 -8.719 3.718 1.00 93.88 98 GLU A CA 1
ATOM 741 C C . GLU A 1 98 ? -0.303 -8.244 4.955 1.00 93.88 98 GLU A C 1
ATOM 743 O O . GLU A 1 98 ? -0.902 -8.015 6.014 1.00 93.88 98 GLU A O 1
ATOM 748 N N . ARG A 1 99 ? 1.013 -8.013 4.828 1.00 91.62 99 ARG A N 1
ATOM 749 C CA . ARG A 1 99 ? 1.829 -7.431 5.908 1.00 91.62 99 ARG A CA 1
ATOM 750 C C . ARG A 1 99 ? 1.337 -6.036 6.275 1.00 91.62 99 ARG A C 1
ATOM 752 O O . ARG A 1 99 ? 1.060 -5.788 7.446 1.00 91.62 99 ARG A O 1
ATOM 759 N N . ALA A 1 100 ? 1.165 -5.144 5.298 1.00 93.25 100 ALA A N 1
ATOM 760 C CA . ALA A 1 100 ? 0.699 -3.779 5.546 1.00 93.25 100 ALA A CA 1
ATOM 761 C C . ALA A 1 100 ? -0.692 -3.749 6.197 1.00 93.25 100 ALA A C 1
ATOM 763 O O . ALA A 1 100 ? -0.904 -3.042 7.185 1.00 93.25 100 ALA A O 1
ATOM 764 N N . PHE A 1 101 ? -1.620 -4.572 5.702 1.00 94.31 101 PHE A N 1
ATOM 765 C CA . PHE A 1 101 ? -2.941 -4.751 6.301 1.00 94.31 101 PHE A CA 1
ATOM 766 C C . PHE A 1 101 ? -2.845 -5.208 7.760 1.00 94.31 101 PHE A C 1
ATOM 768 O O . PHE A 1 101 ? -3.510 -4.650 8.637 1.00 94.31 101 PHE A O 1
ATOM 775 N N . SER A 1 102 ? -1.981 -6.181 8.043 1.00 91.88 102 SER A N 1
ATOM 776 C CA . SER A 1 102 ? -1.784 -6.687 9.402 1.00 91.88 102 SER A CA 1
ATOM 777 C C . SER A 1 102 ? -1.169 -5.626 10.326 1.00 91.88 102 SER A C 1
ATOM 779 O O . SER A 1 102 ? -1.600 -5.513 11.474 1.00 91.88 102 SER A O 1
ATOM 781 N N . CYS A 1 103 ? -0.230 -4.797 9.834 1.00 89.44 103 CYS A N 1
ATOM 782 C CA . CYS A 1 103 ? 0.394 -3.715 10.621 1.00 89.44 103 CYS A CA 1
ATOM 783 C C . CYS A 1 103 ? -0.627 -2.604 10.954 1.00 89.44 103 CYS A C 1
ATOM 785 O O . CYS A 1 103 ? -0.528 -1.992 12.015 1.00 89.44 103 CYS A O 1
ATOM 787 N N . VAL A 1 104 ? -1.636 -2.366 10.103 1.00 90.06 104 VAL A N 1
ATOM 788 C CA . VAL A 1 104 ? -2.678 -1.337 10.328 1.00 90.06 104 VAL A CA 1
ATOM 789 C C . VAL A 1 104 ? -3.859 -1.835 11.171 1.00 90.06 104 VAL A C 1
ATOM 791 O O . VAL A 1 104 ? -4.488 -1.038 11.878 1.00 90.06 104 VAL A O 1
ATOM 794 N N . THR A 1 105 ? -4.171 -3.131 11.095 1.00 89.31 105 THR A N 1
ATOM 795 C CA . THR A 1 105 ? -5.259 -3.768 11.859 1.00 89.31 105 THR A CA 1
ATOM 796 C C . THR A 1 105 ? -4.833 -4.257 13.243 1.00 89.31 105 THR A C 1
ATOM 798 O O . THR A 1 105 ? -5.662 -4.825 13.948 1.00 89.31 105 THR A O 1
ATOM 801 N N . ASP A 1 106 ? -3.565 -4.055 13.627 1.00 74.25 106 ASP A N 1
ATOM 802 C CA . ASP A 1 106 ? -2.974 -4.535 14.887 1.00 74.25 106 ASP A CA 1
ATOM 803 C C . ASP A 1 106 ? -3.137 -6.060 15.095 1.00 74.25 106 ASP A C 1
ATOM 805 O O . ASP A 1 106 ? -3.018 -6.574 16.204 1.00 74.25 106 ASP A O 1
ATOM 809 N N . LYS A 1 107 ? -3.381 -6.813 14.011 1.00 65.38 107 LYS A N 1
ATOM 810 C CA . LYS A 1 107 ? -3.520 -8.279 14.017 1.00 65.38 107 LYS A CA 1
ATOM 811 C C . LYS A 1 107 ? -2.181 -9.015 13.982 1.00 65.38 107 LYS A C 1
ATOM 813 O O . LYS A 1 107 ? -2.171 -10.243 13.988 1.00 65.38 107 LYS A O 1
ATOM 818 N N . LEU A 1 108 ? -1.052 -8.305 13.927 1.00 55.12 108 LEU A N 1
ATOM 819 C CA . LEU A 1 108 ? 0.240 -8.976 14.021 1.00 55.12 108 LEU A CA 1
ATOM 820 C C . LEU A 1 108 ? 0.450 -9.509 15.435 1.00 55.12 108 LEU A C 1
ATOM 822 O O . LEU A 1 108 ? 0.302 -8.744 16.394 1.00 55.12 108 LEU A O 1
ATOM 826 N N . PRO A 1 109 ? 0.894 -10.771 15.587 1.00 48.00 109 PRO A N 1
ATOM 827 C CA . PRO A 1 109 ? 1.551 -11.148 16.822 1.00 48.00 109 PRO A CA 1
ATOM 828 C C . PRO A 1 109 ? 2.717 -10.175 16.989 1.00 48.00 109 PRO A C 1
ATOM 830 O O . PRO A 1 109 ? 3.536 -10.008 16.080 1.00 48.00 109 PRO A O 1
ATOM 833 N N . SER A 1 110 ? 2.767 -9.453 18.112 1.00 49.47 110 SER A N 1
ATOM 834 C CA . SER A 1 110 ? 3.915 -8.588 18.371 1.00 49.47 110 SER A CA 1
ATOM 835 C C . SER A 1 110 ? 5.170 -9.445 18.195 1.00 49.47 110 SER A C 1
ATOM 837 O O . SER A 1 110 ? 5.208 -10.571 18.692 1.00 49.47 110 SER A O 1
ATOM 839 N N . ARG A 1 111 ? 6.192 -8.935 17.498 1.00 51.72 111 ARG A N 1
ATOM 840 C CA . ARG A 1 111 ? 7.470 -9.629 17.242 1.00 51.72 111 ARG A CA 1
ATOM 841 C C . ARG A 1 111 ? 8.093 -10.269 18.500 1.00 51.72 111 ARG A C 1
ATOM 843 O O . ARG A 1 111 ? 8.940 -11.144 18.389 1.00 51.72 111 ARG A O 1
ATOM 850 N N . ARG A 1 112 ? 7.650 -9.873 19.701 1.00 50.19 112 ARG A N 1
ATOM 851 C CA . ARG A 1 112 ? 8.008 -10.490 20.987 1.00 50.19 112 ARG A CA 1
ATOM 852 C C . ARG A 1 112 ? 7.486 -11.916 21.197 1.00 50.19 112 ARG A C 1
ATOM 854 O O . ARG A 1 112 ? 7.948 -12.552 22.131 1.00 50.19 112 ARG A O 1
ATOM 861 N N . ALA A 1 113 ? 6.535 -12.401 20.401 1.00 54.59 113 ALA A N 1
ATOM 862 C CA . ALA A 1 113 ? 5.979 -13.740 20.589 1.00 54.59 113 ALA A CA 1
ATOM 863 C C . ALA A 1 113 ? 6.851 -14.851 19.976 1.00 54.59 113 ALA A C 1
ATOM 865 O O . ALA A 1 113 ? 6.801 -15.972 20.465 1.00 54.59 113 ALA A O 1
ATOM 866 N N . ASP A 1 114 ? 7.655 -14.543 18.949 1.00 50.38 114 ASP A N 1
ATOM 867 C CA . ASP A 1 114 ? 8.379 -15.566 18.171 1.00 50.38 114 ASP A CA 1
ATOM 868 C C . ASP A 1 114 ? 9.910 -15.427 18.208 1.00 50.38 114 ASP A C 1
ATOM 870 O O . ASP A 1 114 ? 10.632 -16.354 17.856 1.00 50.38 114 ASP A O 1
ATOM 874 N N . VAL A 1 115 ? 10.445 -14.305 18.706 1.00 51.41 115 VAL A N 1
ATOM 875 C CA . VAL A 1 115 ? 11.863 -14.262 19.080 1.00 51.41 115 VAL A CA 1
ATOM 876 C C . VAL A 1 115 ? 11.967 -14.938 20.448 1.00 51.41 115 VAL A C 1
ATOM 878 O O . VAL A 1 115 ? 11.494 -14.340 21.421 1.00 51.41 115 VAL A O 1
ATOM 881 N N . PRO A 1 116 ? 12.544 -16.154 20.571 1.00 51.34 116 PRO A N 1
ATOM 882 C CA . PRO A 1 116 ? 12.831 -16.702 21.888 1.00 51.34 116 PRO A CA 1
ATOM 883 C C . PRO A 1 116 ? 13.617 -15.636 22.659 1.00 51.34 116 PRO A C 1
ATOM 885 O O . PRO A 1 116 ? 14.492 -14.997 22.058 1.00 51.34 116 PRO A O 1
ATOM 888 N N . PRO A 1 117 ? 13.299 -15.385 23.946 1.00 51.31 117 PRO A N 1
ATOM 889 C CA . PRO A 1 117 ? 14.091 -14.465 24.756 1.00 51.31 117 PRO A CA 1
ATOM 890 C C . PRO A 1 117 ? 15.556 -14.826 24.527 1.00 51.31 117 PRO A C 1
ATOM 892 O O . PRO A 1 117 ? 15.825 -16.029 24.483 1.00 51.31 117 PRO A O 1
ATOM 895 N N . PRO A 1 118 ? 16.462 -13.852 24.293 1.00 51.12 118 PRO A N 1
ATOM 896 C CA . PRO A 1 118 ? 17.855 -14.148 23.998 1.00 51.12 118 PRO A CA 1
ATOM 897 C C . PRO A 1 118 ? 18.318 -15.120 25.066 1.00 51.12 118 PRO A C 1
ATOM 899 O O . PRO A 1 118 ? 18.421 -14.736 26.233 1.00 51.12 118 PRO A O 1
ATOM 902 N N . THR A 1 119 ? 18.458 -16.393 24.681 1.00 50.16 119 THR A N 1
ATOM 903 C CA . THR A 1 119 ? 18.818 -17.461 25.598 1.00 50.16 119 THR A CA 1
ATOM 904 C C . THR A 1 119 ? 20.075 -16.948 26.230 1.00 50.16 119 THR A C 1
ATOM 906 O O . THR A 1 119 ? 21.004 -16.620 25.484 1.00 50.16 119 THR A O 1
ATOM 909 N N . ALA A 1 120 ? 20.009 -16.725 27.546 1.00 50.56 120 ALA A N 1
ATOM 910 C CA . ALA A 1 120 ? 21.049 -16.086 28.320 1.00 50.56 120 ALA A CA 1
ATOM 911 C C . ALA A 1 120 ? 22.377 -16.545 27.740 1.00 50.56 120 ALA A C 1
ATOM 913 O O . ALA A 1 120 ? 22.694 -17.737 27.798 1.00 50.56 120 ALA A O 1
ATOM 914 N N . ARG A 1 121 ? 23.079 -15.627 27.054 1.00 47.62 121 ARG A N 1
ATOM 915 C CA . ARG A 1 121 ? 24.449 -15.893 26.645 1.00 47.62 121 ARG A CA 1
ATOM 916 C C . ARG A 1 121 ? 25.091 -16.409 27.910 1.00 47.62 121 ARG A C 1
ATOM 918 O O . ARG A 1 121 ? 25.019 -15.713 28.926 1.00 47.62 121 ARG A O 1
ATOM 925 N N . SER A 1 122 ? 25.608 -17.637 27.835 1.00 47.12 122 SER A N 1
ATOM 926 C CA . SER A 1 122 ? 26.500 -18.202 28.830 1.00 47.12 122 SER A CA 1
ATOM 927 C C . SER A 1 122 ? 27.273 -17.057 29.434 1.00 47.12 122 SER A C 1
ATOM 929 O O . SER A 1 122 ? 27.930 -16.314 28.700 1.00 47.12 122 SER A O 1
ATOM 931 N N . SER A 1 123 ? 27.105 -16.885 30.739 1.00 46.81 123 SER A N 1
ATOM 932 C CA . SER A 1 123 ? 27.960 -16.069 31.569 1.00 46.81 123 SER A CA 1
ATOM 933 C C . SER A 1 123 ? 29.398 -16.451 31.245 1.00 46.81 123 SER A C 1
ATOM 935 O O . SER A 1 123 ? 29.948 -17.383 31.822 1.00 46.81 123 SER A O 1
ATOM 937 N N . VAL A 1 124 ? 29.999 -15.768 30.274 1.00 63.41 124 VAL A N 1
ATOM 938 C CA . VAL A 1 124 ? 31.439 -15.620 30.233 1.00 63.41 124 VAL A CA 1
ATOM 939 C C . VAL A 1 124 ? 31.710 -14.769 31.466 1.00 63.41 124 VAL A C 1
ATOM 941 O O . VAL A 1 124 ? 31.161 -13.664 31.550 1.00 63.41 124 VAL A O 1
ATOM 944 N N . PRO A 1 125 ? 32.441 -15.284 32.467 1.00 57.59 125 PRO A N 1
ATOM 945 C CA . PRO A 1 125 ? 32.781 -14.502 33.639 1.00 57.59 125 PRO A CA 1
ATOM 946 C C . PRO A 1 125 ? 33.486 -13.236 33.158 1.00 57.59 125 PRO A C 1
ATOM 948 O O . PRO A 1 125 ? 34.532 -13.309 32.512 1.00 57.59 125 PRO A O 1
ATOM 951 N N . LEU A 1 126 ? 32.876 -12.078 33.413 1.00 64.06 126 LEU A N 1
ATOM 952 C CA . LEU A 1 126 ? 33.559 -10.809 33.231 1.00 64.06 126 LEU A CA 1
ATOM 953 C C . LEU A 1 126 ? 34.827 -10.822 34.102 1.00 64.06 126 LEU A C 1
ATOM 955 O O . LEU A 1 126 ? 34.754 -11.246 35.260 1.00 64.06 126 LEU A O 1
ATOM 959 N N . PRO A 1 127 ? 35.974 -10.342 33.592 1.00 72.31 127 PRO A N 1
ATOM 960 C CA . PRO A 1 127 ? 37.107 -10.041 34.452 1.00 72.31 127 PRO A CA 1
ATOM 961 C C . PRO A 1 127 ? 36.688 -8.996 35.505 1.00 72.31 127 PRO A C 1
ATOM 963 O O . PRO A 1 127 ? 35.844 -8.139 35.220 1.00 72.31 127 PRO A O 1
ATOM 966 N N . PRO A 1 128 ? 37.239 -9.069 36.729 1.00 70.06 128 PRO A N 1
ATOM 967 C CA . PRO A 1 128 ? 36.847 -8.192 37.822 1.00 70.06 128 PRO A CA 1
ATOM 968 C C . PRO A 1 128 ? 37.073 -6.715 37.457 1.00 70.06 128 PRO A C 1
ATOM 970 O O . PRO A 1 128 ? 38.088 -6.380 36.840 1.00 70.06 128 PRO A O 1
ATOM 973 N N . PRO A 1 129 ? 36.152 -5.816 37.848 1.00 59.34 129 PRO A N 1
ATOM 974 C CA . PRO A 1 129 ? 36.293 -4.393 37.590 1.00 59.34 129 PRO A CA 1
ATOM 975 C C . PRO A 1 129 ? 37.466 -3.828 38.394 1.00 59.34 129 PRO A C 1
ATOM 977 O O . PRO A 1 129 ? 37.504 -3.909 39.622 1.00 59.34 129 PRO A O 1
ATOM 980 N N . THR A 1 130 ? 38.420 -3.215 37.697 1.00 61.59 130 THR A N 1
ATOM 981 C CA . THR A 1 130 ? 39.438 -2.371 38.320 1.00 61.59 130 THR A CA 1
ATOM 982 C C . THR A 1 130 ? 38.741 -1.130 38.874 1.00 61.59 130 THR A C 1
ATOM 984 O O . THR A 1 130 ? 38.302 -0.255 38.128 1.00 61.59 130 THR A O 1
ATOM 987 N N . LEU A 1 131 ? 38.599 -1.076 40.197 1.00 61.62 131 LEU A N 1
ATOM 988 C CA . LEU A 1 131 ? 38.178 0.113 40.926 1.00 61.62 131 LEU A CA 1
ATOM 989 C C . LEU A 1 131 ? 39.229 1.206 40.726 1.00 61.62 131 LEU A C 1
ATOM 991 O O . LEU A 1 131 ? 40.294 1.153 41.329 1.00 61.62 131 LEU A O 1
ATOM 995 N N . ASN A 1 132 ? 38.914 2.218 39.923 1.00 52.03 132 ASN A N 1
ATOM 996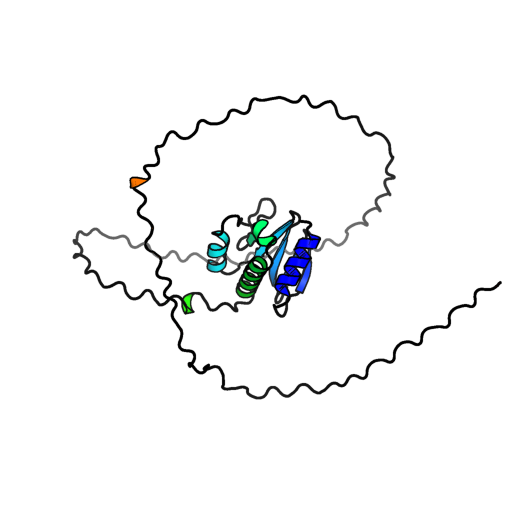 C CA . ASN A 1 132 ? 39.487 3.545 40.104 1.00 52.03 132 ASN A CA 1
ATOM 997 C C . ASN A 1 132 ? 38.371 4.577 39.999 1.00 52.03 132 ASN A C 1
ATOM 999 O O . ASN A 1 132 ? 37.722 4.741 38.968 1.00 52.03 132 ASN A O 1
ATOM 1003 N N . GLY A 1 133 ? 38.108 5.206 41.142 1.00 50.97 133 GLY A N 1
ATOM 1004 C CA . GLY A 1 133 ? 37.044 6.172 41.315 1.00 50.97 133 GLY A CA 1
ATOM 1005 C C . GLY A 1 133 ? 37.348 7.526 40.687 1.00 50.97 133 GLY A C 1
ATOM 1006 O O . GLY A 1 133 ? 38.491 7.917 40.486 1.00 50.97 133 GLY A O 1
ATOM 1007 N N . THR A 1 134 ? 36.274 8.257 40.418 1.00 46.28 134 THR A N 1
ATOM 1008 C CA . THR A 1 134 ? 36.096 9.703 40.638 1.00 46.28 134 THR A CA 1
ATOM 1009 C C . THR A 1 134 ? 34.633 9.995 40.275 1.00 46.28 134 THR A C 1
ATOM 1011 O O . THR A 1 134 ? 34.185 9.755 39.166 1.00 46.28 134 THR A O 1
ATOM 1014 N N . ARG A 1 135 ? 33.774 10.187 41.278 1.00 47.03 135 ARG A N 1
ATOM 1015 C CA . ARG A 1 135 ? 33.395 11.492 41.847 1.00 47.03 135 ARG A CA 1
ATOM 1016 C C . ARG A 1 135 ? 32.320 12.226 41.022 1.00 47.03 135 ARG A C 1
ATOM 1018 O O . ARG A 1 135 ? 32.608 12.915 40.058 1.00 47.03 135 ARG A O 1
ATOM 1025 N N . THR A 1 136 ? 31.091 12.108 41.526 1.00 44.50 136 THR A N 1
ATOM 1026 C CA . THR A 1 136 ? 30.107 13.178 41.780 1.00 44.50 136 THR A CA 1
ATOM 1027 C C . THR A 1 136 ? 29.857 14.241 40.701 1.00 44.50 136 THR A C 1
ATOM 1029 O O . THR A 1 136 ? 30.607 15.209 40.596 1.00 44.50 136 THR A O 1
ATOM 1032 N N . LYS A 1 137 ? 28.659 14.199 40.098 1.00 45.47 137 LYS A N 1
ATOM 1033 C CA . LYS A 1 137 ? 27.702 15.323 40.152 1.00 45.47 137 LYS A CA 1
ATOM 1034 C C . LYS A 1 137 ? 26.290 14.872 39.770 1.00 45.47 137 LYS A C 1
ATOM 1036 O O . LYS A 1 137 ? 25.978 14.604 38.616 1.00 45.47 137 LYS A O 1
ATOM 1041 N N . SER A 1 138 ? 25.456 14.801 40.797 1.00 44.62 138 SER A N 1
ATOM 1042 C CA . SER A 1 138 ? 24.000 14.793 40.755 1.00 44.62 138 SER A CA 1
ATOM 1043 C C . SER A 1 138 ? 23.496 16.009 39.974 1.00 44.62 138 SER A C 1
ATOM 1045 O O . SER A 1 138 ? 23.892 17.139 40.261 1.00 44.62 138 SER A O 1
ATOM 1047 N N . ASN A 1 139 ? 22.621 15.775 38.997 1.00 46.19 139 ASN A N 1
ATOM 1048 C CA . ASN A 1 139 ? 21.901 16.827 38.289 1.00 46.19 139 ASN A CA 1
ATOM 1049 C C . ASN A 1 139 ? 20.445 16.804 38.788 1.00 46.19 139 ASN A C 1
ATOM 1051 O O . ASN A 1 139 ? 19.785 15.775 38.624 1.00 46.19 139 ASN A O 1
ATOM 1055 N N . PRO A 1 140 ? 19.954 17.856 39.465 1.00 60.66 140 PRO A N 1
ATOM 1056 C CA . PRO A 1 140 ? 18.595 17.873 39.977 1.00 60.66 140 PRO A CA 1
ATOM 1057 C C . PRO A 1 140 ? 17.578 17.989 38.840 1.00 60.66 140 PRO A C 1
ATOM 1059 O O . PRO A 1 140 ? 17.750 18.732 37.872 1.00 60.66 140 PRO A O 1
ATOM 1062 N N . VAL A 1 141 ? 16.501 17.232 39.018 1.00 51.34 141 VAL A N 1
ATOM 1063 C CA . VAL A 1 141 ? 15.244 17.264 38.276 1.00 51.34 141 VAL A CA 1
ATOM 1064 C C . VAL A 1 141 ? 14.799 18.710 38.043 1.00 51.34 141 VAL A C 1
ATOM 1066 O O . VAL A 1 141 ? 14.432 19.419 38.978 1.00 51.34 141 VAL A O 1
ATOM 1069 N N . ARG A 1 142 ? 14.811 19.148 36.780 1.00 47.91 142 ARG A N 1
ATOM 1070 C CA . ARG A 1 142 ? 13.983 20.268 36.328 1.00 47.91 142 ARG A CA 1
ATOM 1071 C C . ARG A 1 142 ? 12.650 19.695 35.874 1.00 47.91 142 ARG A C 1
ATOM 1073 O O . ARG A 1 142 ? 12.513 19.207 34.757 1.00 47.91 142 ARG A O 1
ATOM 1080 N N . GLU A 1 143 ? 11.693 19.761 36.787 1.00 51.19 143 GLU A N 1
ATOM 1081 C CA . GLU A 1 143 ? 10.265 19.704 36.515 1.00 51.19 143 GLU A CA 1
ATOM 1082 C C . GLU A 1 143 ? 9.930 20.835 35.532 1.00 51.19 143 GLU A C 1
ATOM 1084 O O . GLU A 1 143 ? 9.885 22.014 35.884 1.00 51.19 143 GLU A O 1
ATOM 1089 N N . ALA A 1 144 ? 9.839 20.490 34.247 1.00 52.81 144 ALA A N 1
ATOM 1090 C CA . ALA A 1 144 ? 9.489 21.431 33.199 1.00 52.81 144 ALA A CA 1
ATOM 1091 C C . ALA A 1 144 ? 7.975 21.651 33.238 1.00 52.81 144 ALA A C 1
ATOM 1093 O O . ALA A 1 144 ? 7.194 20.736 32.976 1.00 52.81 144 ALA A O 1
ATOM 1094 N N . SER A 1 145 ? 7.594 22.880 33.582 1.00 52.72 145 SER A N 1
ATOM 1095 C CA . SER A 1 145 ? 6.234 23.399 33.533 1.00 52.72 145 SER A CA 1
ATOM 1096 C C . SER A 1 145 ? 5.509 22.955 32.264 1.00 52.72 145 SER A C 1
ATOM 1098 O O . SER A 1 145 ? 5.937 23.251 31.149 1.00 52.72 145 SER A O 1
ATOM 1100 N N . ILE A 1 146 ? 4.369 22.297 32.449 1.00 63.56 146 ILE A N 1
ATOM 1101 C CA . ILE A 1 146 ? 3.359 22.100 31.412 1.00 63.56 146 ILE A CA 1
ATOM 1102 C C . ILE A 1 146 ? 2.904 23.502 30.961 1.00 63.56 146 ILE A C 1
ATOM 1104 O O . ILE A 1 146 ? 2.376 24.249 31.790 1.00 63.56 146 ILE A O 1
ATOM 1108 N N . PRO A 1 147 ? 3.117 23.914 29.697 1.00 70.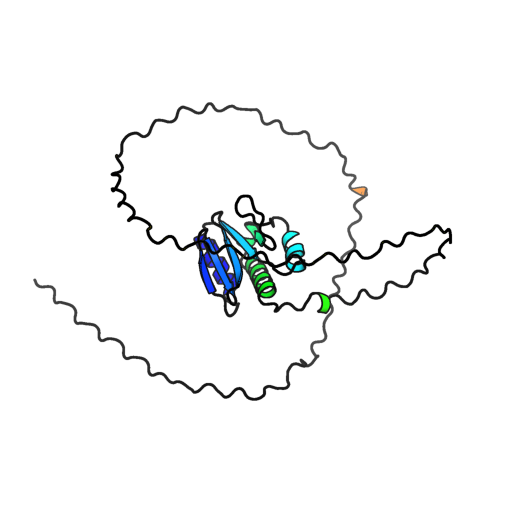38 147 PRO A N 1
ATOM 1109 C CA . PRO A 1 147 ? 2.591 25.183 29.216 1.00 70.38 147 PRO A CA 1
ATOM 1110 C C . PRO A 1 147 ? 1.053 25.131 29.215 1.00 70.38 147 PRO A C 1
ATOM 1112 O O . PRO A 1 147 ? 0.477 24.102 28.847 1.00 70.38 147 PRO A O 1
ATOM 1115 N N . PRO A 1 148 ? 0.360 26.213 29.614 1.00 73.25 148 PRO A N 1
ATOM 1116 C CA . PRO A 1 148 ? -1.094 26.257 29.567 1.00 73.25 148 PRO A CA 1
ATOM 1117 C C . PRO A 1 148 ? -1.598 26.078 28.123 1.00 73.25 148 PRO A C 1
ATOM 1119 O O . PRO A 1 148 ? -0.903 26.445 27.169 1.00 73.25 148 PRO A O 1
ATOM 1122 N N . PRO A 1 149 ? -2.815 25.539 27.932 1.00 67.12 149 PRO A N 1
ATOM 1123 C CA . PRO A 1 149 ? -3.394 25.368 26.609 1.00 67.12 149 PRO A CA 1
ATOM 1124 C C . PRO A 1 149 ? -3.525 26.728 25.919 1.00 67.12 149 PRO A C 1
ATOM 1126 O O . PRO A 1 149 ? -4.232 27.622 26.389 1.00 67.12 149 PRO A O 1
ATOM 1129 N N . ILE A 1 150 ? -2.851 26.874 24.778 1.00 68.75 150 ILE A N 1
ATOM 1130 C CA . ILE A 1 150 ? -3.007 28.021 23.886 1.00 68.75 150 ILE A CA 1
ATOM 1131 C C . ILE A 1 150 ? -4.471 28.037 23.432 1.00 68.75 150 ILE A C 1
ATOM 1133 O O . ILE A 1 150 ? -4.893 27.221 22.608 1.00 68.75 150 ILE A O 1
ATOM 1137 N N . ARG A 1 151 ? -5.264 28.959 23.992 1.00 63.62 151 ARG A N 1
ATOM 1138 C CA . ARG A 1 151 ? -6.606 29.280 23.499 1.00 63.62 151 ARG A CA 1
ATOM 1139 C C . ARG A 1 151 ? -6.462 29.730 22.048 1.00 63.62 151 ARG A C 1
ATOM 1141 O O . ARG A 1 151 ? -5.903 30.790 21.780 1.00 63.62 151 ARG A O 1
ATOM 1148 N N . ARG A 1 152 ? -6.940 28.912 21.109 1.00 67.75 152 ARG A N 1
ATOM 1149 C CA . ARG A 1 152 ? -7.040 29.314 19.704 1.00 67.75 152 ARG A CA 1
ATOM 1150 C C . ARG A 1 152 ? -7.953 30.545 19.628 1.00 67.75 152 ARG A C 1
ATOM 1152 O O . ARG A 1 152 ? -9.067 30.468 20.146 1.00 67.75 152 ARG A O 1
ATOM 1159 N N . PRO A 1 153 ? -7.524 31.660 19.014 1.00 59.75 153 PRO A N 1
ATOM 1160 C CA . PRO A 1 153 ? -8.430 32.762 18.737 1.00 59.75 153 PRO A CA 1
ATOM 1161 C C . PRO A 1 153 ? -9.525 32.262 17.789 1.00 59.75 153 PRO A C 1
ATOM 1163 O O . PRO A 1 153 ? -9.231 31.705 16.729 1.00 59.75 153 PRO A O 1
ATOM 1166 N N . SER A 1 154 ? -10.785 32.430 18.196 1.00 54.50 154 SER A N 1
ATOM 1167 C CA . SER A 1 154 ? -11.942 32.259 17.322 1.00 54.50 154 SER A CA 1
ATOM 1168 C C . SER A 1 154 ? -11.778 33.187 16.128 1.00 54.50 154 SER A C 1
ATOM 1170 O O . SER A 1 154 ? -11.862 34.405 16.265 1.00 54.50 154 SER A O 1
ATOM 1172 N N . VAL A 1 155 ? -11.516 32.612 14.959 1.00 66.75 155 VAL A N 1
ATOM 1173 C CA . VAL A 1 155 ? -11.576 33.354 13.703 1.00 66.75 155 VAL A CA 1
ATOM 1174 C C . VAL A 1 155 ? -13.061 33.607 13.432 1.00 66.75 155 VAL A C 1
ATOM 1176 O O . VAL A 1 155 ? -13.814 32.633 13.352 1.00 66.75 155 VAL A O 1
ATOM 1179 N N . PRO A 1 156 ? -13.521 34.868 13.334 1.00 63.69 156 PRO A N 1
ATOM 1180 C CA . PRO A 1 156 ? -14.894 35.143 12.949 1.00 63.69 156 PRO A CA 1
ATOM 1181 C C . PRO A 1 156 ? -15.136 34.563 11.556 1.00 63.69 156 PRO A C 1
ATOM 1183 O O . PRO A 1 156 ? -14.368 34.795 10.618 1.00 63.69 156 PRO A O 1
ATOM 1186 N N . ILE A 1 157 ? -16.198 33.768 11.453 1.00 59.69 157 ILE A N 1
ATOM 1187 C CA . ILE A 1 157 ? -16.743 33.264 10.198 1.00 59.69 157 ILE A CA 1
ATOM 1188 C C . ILE A 1 157 ? -17.033 34.489 9.333 1.00 59.69 157 ILE A C 1
ATOM 1190 O O . ILE A 1 157 ? -17.899 35.300 9.646 1.00 59.69 157 ILE A O 1
ATOM 1194 N N . ARG A 1 158 ? -16.245 34.662 8.273 1.00 49.19 158 ARG A N 1
ATOM 1195 C CA . ARG A 1 158 ? -16.452 35.720 7.291 1.00 49.19 158 ARG A CA 1
ATOM 1196 C C . ARG A 1 158 ? -17.603 35.274 6.386 1.00 49.19 158 ARG A C 1
ATOM 1198 O O . ARG A 1 158 ? -17.381 34.616 5.373 1.00 49.19 158 ARG A O 1
ATOM 1205 N N . GLU A 1 159 ? -18.833 35.571 6.797 1.00 58.12 159 GLU A N 1
ATOM 1206 C CA . GLU A 1 159 ? -19.980 35.610 5.887 1.00 58.12 159 GLU A CA 1
ATOM 1207 C C . GLU A 1 159 ? -19.684 36.626 4.778 1.00 58.12 159 GLU A C 1
ATOM 1209 O O . GLU A 1 159 ? -19.290 37.761 5.047 1.00 58.12 159 GLU A O 1
ATOM 1214 N N . GLY A 1 160 ? -19.827 36.199 3.524 1.00 62.25 160 GLY A N 1
ATOM 1215 C CA . GLY A 1 160 ? -19.625 37.052 2.354 1.00 62.25 160 GLY A CA 1
ATOM 1216 C C . GLY A 1 160 ? -18.421 36.663 1.501 1.00 62.25 160 GLY A C 1
ATOM 1217 O O . GLY A 1 160 ? -17.519 37.473 1.285 1.00 62.25 160 GLY A O 1
ATOM 1218 N N . LEU A 1 161 ? -18.416 35.439 0.965 1.00 62.09 161 LEU A N 1
ATOM 1219 C CA . LEU A 1 161 ? -17.670 35.180 -0.265 1.00 62.09 161 LEU A CA 1
ATOM 1220 C C . LEU A 1 161 ? -18.535 35.681 -1.439 1.00 62.09 161 LEU A C 1
ATOM 1222 O O . LEU A 1 161 ? -19.657 35.193 -1.592 1.00 62.09 161 LEU A O 1
ATOM 1226 N N . PRO A 1 162 ? -18.077 36.657 -2.243 1.00 72.56 162 PRO A N 1
ATOM 1227 C CA . PRO A 1 162 ? -18.832 37.127 -3.398 1.00 72.56 162 PRO A CA 1
ATOM 1228 C C . PRO A 1 162 ? -18.980 36.011 -4.448 1.00 72.56 162 PRO A C 1
ATOM 1230 O O . PRO A 1 162 ? -18.122 35.125 -4.527 1.00 72.56 162 PRO A O 1
ATOM 1233 N N . PRO A 1 163 ? -20.044 36.044 -5.273 1.00 69.50 163 PRO A N 1
ATOM 1234 C CA . PRO A 1 163 ? -20.231 35.088 -6.355 1.00 69.50 163 PRO A CA 1
ATOM 1235 C C . PRO A 1 163 ? -19.027 35.130 -7.299 1.00 69.50 163 PRO A C 1
ATOM 1237 O O . PRO A 1 163 ? -18.649 36.179 -7.820 1.00 69.50 163 PRO A O 1
ATOM 1240 N N . VAL A 1 164 ? -18.408 33.968 -7.497 1.00 68.94 164 VAL A N 1
ATOM 1241 C CA . VAL A 1 164 ? -17.310 33.791 -8.446 1.00 68.94 164 VAL A CA 1
ATOM 1242 C C . VAL A 1 164 ? -17.858 34.076 -9.852 1.00 68.94 164 VAL A C 1
ATOM 1244 O O . VAL A 1 164 ? -18.825 33.421 -10.247 1.00 68.94 164 VAL A O 1
ATOM 1247 N N . PRO A 1 165 ? -17.294 35.026 -10.622 1.00 67.62 165 PRO A N 1
ATOM 1248 C CA . PRO A 1 165 ? -17.751 35.271 -11.982 1.00 67.62 165 PRO A CA 1
ATOM 1249 C C . PRO A 1 165 ? -17.487 34.033 -12.843 1.00 67.62 165 PRO A C 1
ATOM 1251 O O . PRO A 1 165 ? -16.369 33.510 -12.891 1.00 67.62 165 PRO A O 1
ATOM 1254 N N . SER A 1 166 ? -18.536 33.568 -13.520 1.00 61.81 166 SER A N 1
ATOM 1255 C CA . SER A 1 166 ? -18.491 32.489 -14.502 1.00 61.81 166 SER A CA 1
ATOM 1256 C C . SER A 1 166 ? -17.389 32.761 -15.521 1.00 61.81 166 SER A C 1
ATOM 1258 O O . SER A 1 166 ? -17.439 33.725 -16.283 1.00 61.81 166 SER A O 1
ATOM 1260 N N . ARG A 1 167 ? -16.365 31.909 -15.511 1.00 63.09 167 ARG A N 1
ATOM 1261 C CA . ARG A 1 167 ? -15.219 31.999 -16.413 1.00 63.09 167 ARG A CA 1
ATOM 1262 C C . ARG A 1 167 ? -15.723 31.811 -17.857 1.00 63.09 167 ARG A C 1
ATOM 1264 O O . ARG A 1 167 ? -16.314 30.765 -18.131 1.00 63.09 167 ARG A O 1
ATOM 1271 N N . PRO A 1 168 ? -15.531 32.777 -18.773 1.00 59.66 168 PRO A N 1
ATOM 1272 C CA . PRO A 1 168 ? -15.975 32.625 -20.151 1.00 59.66 168 PRO A CA 1
ATOM 1273 C C . PRO A 1 168 ? -15.211 31.482 -20.824 1.00 59.66 168 PRO A C 1
ATOM 1275 O O . PRO A 1 168 ? -14.009 31.301 -20.612 1.00 59.66 168 PRO A O 1
ATOM 1278 N N . ALA A 1 169 ? -15.936 30.700 -21.624 1.00 55.03 169 ALA A N 1
ATOM 1279 C CA . ALA A 1 169 ? -15.390 29.635 -22.446 1.00 55.03 169 ALA A CA 1
ATOM 1280 C C . ALA A 1 169 ? -14.336 30.217 -23.397 1.00 55.03 169 ALA A C 1
ATOM 1282 O O . ALA A 1 169 ? -14.661 30.879 -24.382 1.00 55.03 169 ALA A O 1
ATOM 1283 N N . VAL A 1 170 ? -13.062 29.980 -23.089 1.00 59.56 170 VAL A N 1
ATOM 1284 C CA . VAL A 1 170 ? -11.961 30.282 -24.000 1.00 59.56 170 VAL A CA 1
ATOM 1285 C C . VAL A 1 170 ? -12.085 29.313 -25.172 1.00 59.56 170 VAL A C 1
ATOM 1287 O O . VAL A 1 170 ? -11.750 28.133 -25.058 1.00 59.56 170 VAL A O 1
ATOM 1290 N N . ARG A 1 171 ? -12.618 29.815 -26.293 1.00 55.44 171 ARG A N 1
ATOM 1291 C CA . ARG A 1 171 ? -12.468 29.200 -27.613 1.00 55.44 171 ARG A CA 1
ATOM 1292 C C . ARG A 1 171 ? -10.973 29.031 -27.865 1.00 55.44 171 ARG A C 1
ATOM 1294 O O . ARG A 1 171 ? -10.229 30.006 -27.896 1.00 55.44 171 ARG A O 1
ATOM 1301 N N . ARG A 1 172 ? -10.548 27.779 -27.984 1.00 57.72 172 ARG A N 1
ATOM 1302 C CA . ARG A 1 172 ? -9.187 27.408 -28.354 1.00 57.72 172 ARG A CA 1
ATOM 1303 C C . ARG A 1 172 ? -9.050 27.676 -29.852 1.00 57.72 172 ARG A C 1
ATOM 1305 O O . ARG A 1 172 ? -9.622 26.947 -30.651 1.00 57.72 172 ARG A O 1
ATOM 1312 N N . ASP A 1 173 ? -8.391 28.775 -30.190 1.00 53.16 173 ASP A N 1
ATOM 1313 C CA . ASP A 1 173 ? -7.997 29.108 -31.556 1.00 53.16 173 ASP A CA 1
ATOM 1314 C C . ASP A 1 173 ? -6.889 28.133 -31.992 1.00 53.16 173 ASP A C 1
ATOM 1316 O O . ASP A 1 173 ? -5.875 27.984 -31.307 1.00 53.16 173 ASP A O 1
ATOM 1320 N N . GLU A 1 174 ? -7.123 27.402 -33.082 1.00 59.06 174 GLU A N 1
ATOM 1321 C CA . GLU A 1 174 ? -6.193 26.445 -33.696 1.00 59.06 174 GLU A CA 1
ATOM 1322 C C . GLU A 1 174 ? -5.144 27.149 -34.572 1.00 59.06 174 GLU A C 1
ATOM 1324 O O . GLU A 1 174 ? -4.993 26.833 -35.755 1.00 59.06 174 GLU A O 1
ATOM 1329 N N . ARG A 1 175 ? -4.390 28.107 -34.024 1.00 55.00 175 ARG A N 1
ATOM 1330 C CA . ARG A 1 175 ? -3.268 28.704 -34.760 1.00 55.00 175 ARG A CA 1
ATOM 1331 C C . ARG A 1 175 ? -1.929 28.539 -34.064 1.00 55.00 175 ARG A C 1
ATOM 1333 O O . ARG A 1 175 ? -1.764 28.818 -32.884 1.00 55.00 175 ARG A O 1
ATOM 1340 N N . GLU A 1 176 ? -0.989 28.131 -34.911 1.00 47.88 176 GLU A N 1
ATOM 1341 C CA . GLU A 1 176 ? 0.459 28.123 -34.745 1.00 47.88 176 GLU A CA 1
ATOM 1342 C C . GLU A 1 176 ? 1.052 27.064 -33.814 1.00 47.88 176 GLU A C 1
ATOM 1344 O O . GLU A 1 176 ? 1.231 27.230 -32.613 1.00 47.88 176 GLU A O 1
ATOM 1349 N N . THR A 1 177 ? 1.469 25.968 -34.453 1.00 57.59 177 THR A N 1
ATOM 1350 C CA . THR A 1 177 ? 2.622 25.182 -34.013 1.00 57.59 177 THR A CA 1
ATOM 1351 C C . THR A 1 177 ? 3.887 25.936 -34.443 1.00 57.59 177 THR A C 1
ATOM 1353 O O . THR A 1 177 ? 4.178 25.956 -35.641 1.00 57.59 177 THR A O 1
ATOM 1356 N N . PRO A 1 178 ? 4.656 26.564 -33.536 1.00 59.91 178 PRO A N 1
ATOM 1357 C CA . PRO A 1 178 ? 5.980 27.050 -33.885 1.00 59.91 178 PRO A CA 1
ATOM 1358 C C . PRO A 1 178 ? 6.903 25.850 -34.119 1.00 59.91 178 PRO A C 1
ATOM 1360 O O . PRO A 1 178 ? 7.046 24.970 -33.266 1.00 59.91 178 PRO A O 1
ATOM 1363 N N . ALA A 1 179 ? 7.511 25.809 -35.304 1.00 61.06 179 ALA A N 1
ATOM 1364 C CA . ALA A 1 179 ? 8.550 24.856 -35.653 1.00 61.06 179 ALA A CA 1
ATOM 1365 C C . ALA A 1 179 ? 9.695 24.946 -34.631 1.00 61.06 179 ALA A C 1
ATOM 1367 O O . ALA A 1 179 ? 10.300 26.002 -34.443 1.00 61.06 179 ALA A O 1
ATOM 1368 N N . LEU A 1 180 ? 9.973 23.833 -33.953 1.00 68.19 180 LEU A N 1
ATOM 1369 C CA . LEU A 1 180 ? 11.107 23.722 -33.043 1.00 68.19 180 LEU A CA 1
ATOM 1370 C C . LEU A 1 180 ? 12.421 23.887 -33.832 1.00 68.19 180 LEU A C 1
ATOM 1372 O O . LEU A 1 180 ? 12.560 23.292 -34.904 1.00 68.19 180 LEU A O 1
ATOM 1376 N N . PRO A 1 181 ? 13.402 24.648 -33.316 1.00 67.19 181 PRO A N 1
ATOM 1377 C CA . PRO A 1 181 ? 14.717 24.742 -33.936 1.00 67.19 181 PRO A CA 1
ATOM 1378 C C . PRO A 1 181 ? 15.461 23.394 -33.858 1.00 67.19 181 PRO A C 1
ATOM 1380 O O . PRO A 1 181 ? 15.261 22.626 -32.909 1.00 67.19 181 PRO A O 1
ATOM 1383 N N . PRO A 1 182 ? 16.349 23.093 -34.825 1.00 62.88 182 PRO A N 1
ATOM 1384 C CA . PRO A 1 182 ? 17.150 21.876 -34.812 1.00 62.88 182 PRO A CA 1
ATOM 1385 C C . PRO A 1 182 ? 18.080 21.870 -33.594 1.00 62.88 182 PRO A C 1
ATOM 1387 O O . PRO A 1 182 ? 18.972 22.707 -33.455 1.00 62.88 182 PRO A O 1
ATOM 1390 N N . VAL A 1 183 ? 17.875 20.907 -32.698 1.00 61.09 183 VAL A N 1
ATOM 1391 C CA . VAL A 1 183 ? 18.742 20.692 -31.538 1.00 61.09 183 VAL A CA 1
ATOM 1392 C C . VAL A 1 183 ? 20.069 20.127 -32.041 1.00 61.09 183 VAL A C 1
ATOM 1394 O O . VAL A 1 183 ? 20.134 18.992 -32.519 1.00 61.09 183 VAL A O 1
ATOM 1397 N N . ALA A 1 184 ? 21.131 20.926 -31.951 1.00 57.09 184 ALA A N 1
ATOM 1398 C CA . ALA A 1 184 ? 22.489 20.489 -32.235 1.00 57.09 184 ALA A CA 1
ATOM 1399 C C . ALA A 1 184 ? 22.844 19.301 -31.324 1.00 57.09 184 ALA A C 1
ATOM 1401 O O . ALA A 1 184 ? 22.938 19.432 -30.102 1.00 57.09 184 ALA A O 1
ATOM 1402 N N . ARG A 1 185 ? 23.028 18.121 -31.925 1.00 50.91 185 ARG A N 1
ATOM 1403 C CA . ARG A 1 185 ? 23.555 16.937 -31.241 1.00 50.91 185 ARG A CA 1
ATOM 1404 C C . ARG A 1 185 ? 25.006 17.208 -30.857 1.00 50.91 185 ARG A C 1
ATOM 1406 O O . ARG A 1 185 ? 25.908 17.113 -31.683 1.00 50.91 185 ARG A O 1
ATOM 1413 N N . SER A 1 186 ? 25.225 17.552 -29.593 1.00 56.06 186 SER A N 1
ATOM 1414 C CA . SER A 1 186 ? 26.556 17.583 -28.996 1.00 56.06 186 SER A CA 1
ATOM 1415 C C . SER A 1 186 ? 26.993 16.141 -28.722 1.00 56.06 186 SER A C 1
ATOM 1417 O O . SER A 1 186 ? 26.648 15.548 -27.701 1.00 56.06 186 SER A O 1
ATOM 1419 N N . SER A 1 187 ? 27.707 15.555 -29.681 1.00 51.97 187 SER A N 1
ATOM 1420 C CA . SER A 1 187 ? 28.410 14.281 -29.530 1.00 51.97 187 SER A CA 1
ATOM 1421 C C . SER A 1 187 ? 29.576 14.465 -28.558 1.00 51.97 187 SER A C 1
ATOM 1423 O O . SER A 1 187 ? 30.701 14.739 -28.969 1.00 51.97 187 SER A O 1
ATOM 1425 N N . LYS A 1 188 ? 29.319 14.348 -27.253 1.00 65.38 188 LYS A N 1
ATOM 1426 C CA . LYS A 1 188 ? 30.402 14.143 -26.285 1.00 65.38 188 LYS A CA 1
ATOM 1427 C C . LYS A 1 188 ? 30.839 12.676 -26.366 1.00 65.38 188 LYS A C 1
ATOM 1429 O O . LYS A 1 188 ? 29.976 11.805 -26.245 1.00 65.38 188 LYS A O 1
ATOM 1434 N N . PRO A 1 189 ? 32.133 12.379 -26.581 1.00 63.25 189 PRO A N 1
AT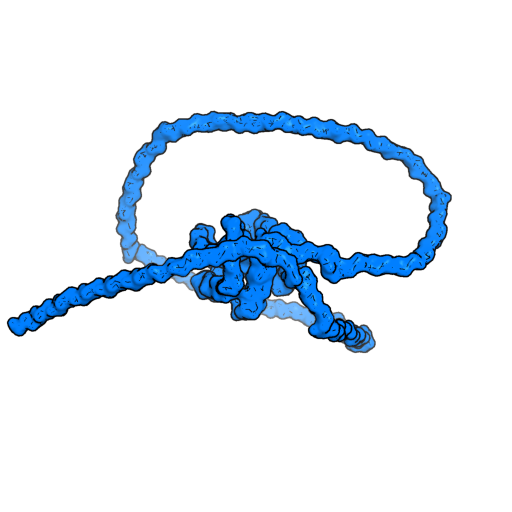OM 1435 C CA . PRO A 1 189 ? 32.621 11.011 -26.546 1.00 63.25 189 PRO A CA 1
ATOM 1436 C C . PRO A 1 189 ? 32.407 10.436 -25.145 1.00 63.25 189 PRO A C 1
ATOM 1438 O O . PRO A 1 189 ? 32.712 11.071 -24.134 1.00 63.25 189 PRO A O 1
ATOM 1441 N N . LEU A 1 190 ? 31.837 9.236 -25.112 1.00 62.16 190 LEU A N 1
ATOM 1442 C CA . LEU A 1 190 ? 31.649 8.432 -23.917 1.00 62.16 190 LEU A CA 1
ATOM 1443 C C . LEU A 1 190 ? 33.037 8.091 -23.355 1.00 62.16 190 LEU A C 1
ATOM 1445 O O . LEU A 1 190 ? 33.728 7.220 -23.876 1.00 62.16 190 LEU A O 1
ATOM 1449 N N . VAL A 1 191 ? 33.473 8.822 -22.328 1.00 68.75 191 VAL A N 1
ATOM 1450 C CA . VAL A 1 191 ? 34.653 8.460 -21.539 1.00 68.75 191 VAL A CA 1
ATOM 1451 C C . VAL A 1 191 ? 34.266 7.241 -20.714 1.00 68.75 191 VAL A C 1
ATOM 1453 O O . VAL A 1 191 ? 33.598 7.354 -19.686 1.00 68.75 191 VAL A O 1
ATOM 1456 N N . THR A 1 192 ? 34.637 6.064 -21.202 1.00 66.06 192 THR A N 1
ATOM 1457 C CA . THR A 1 192 ? 34.550 4.820 -20.442 1.00 66.06 192 THR A CA 1
ATOM 1458 C C . THR A 1 192 ? 35.528 4.919 -19.266 1.00 66.06 192 THR A C 1
ATOM 1460 O O . THR A 1 192 ? 36.715 5.159 -19.503 1.00 66.06 192 THR A O 1
ATOM 1463 N N . PRO A 1 193 ? 35.083 4.778 -18.005 1.00 75.06 193 PRO A N 1
ATOM 1464 C CA . PRO A 1 193 ? 36.006 4.725 -16.880 1.00 75.06 193 PRO A CA 1
ATOM 1465 C C . PRO A 1 193 ? 36.900 3.480 -17.006 1.00 75.06 193 PRO A C 1
ATOM 1467 O O . PRO A 1 193 ? 36.418 2.432 -17.449 1.00 75.06 193 PRO A O 1
ATOM 1470 N N . PRO A 1 194 ? 38.192 3.569 -16.641 1.00 75.00 194 PRO A N 1
ATOM 1471 C CA . PRO A 1 194 ? 39.065 2.406 -16.632 1.00 75.00 194 PRO A CA 1
ATOM 1472 C C . PRO A 1 194 ? 38.533 1.355 -15.643 1.00 75.00 194 PRO A C 1
ATOM 1474 O O . PRO A 1 194 ? 37.967 1.720 -14.606 1.00 75.00 194 PRO A O 1
ATOM 1477 N N . PRO A 1 195 ? 38.702 0.053 -15.936 1.00 71.44 195 PRO A N 1
ATOM 1478 C CA . PRO A 1 195 ? 38.365 -0.996 -14.986 1.00 71.44 195 PRO A CA 1
ATOM 1479 C C . PRO A 1 195 ? 39.189 -0.811 -13.701 1.00 71.44 195 PRO A C 1
ATOM 1481 O O . PRO A 1 195 ? 40.348 -0.390 -13.771 1.00 71.44 195 PRO A O 1
ATOM 1484 N N . PRO A 1 196 ? 38.627 -1.114 -12.521 1.00 69.00 196 PRO A N 1
ATOM 1485 C CA . PRO A 1 196 ? 39.396 -1.087 -11.289 1.00 69.00 196 PRO A CA 1
ATOM 1486 C C . PRO A 1 196 ? 40.495 -2.153 -11.365 1.00 69.00 196 PRO A C 1
ATOM 1488 O O . PRO A 1 196 ? 40.212 -3.347 -11.357 1.00 69.00 196 PRO A O 1
ATOM 1491 N N . SER A 1 197 ? 41.758 -1.725 -11.397 1.00 64.75 197 SER A N 1
ATOM 1492 C CA . SER A 1 197 ? 42.948 -2.586 -11.280 1.00 64.75 197 SER A CA 1
ATOM 1493 C C . SER A 1 197 ? 43.143 -3.131 -9.856 1.00 64.75 197 SER A C 1
ATOM 1495 O O . SER A 1 197 ? 44.258 -3.179 -9.342 1.00 64.75 197 SER A O 1
ATOM 1497 N N . GLY A 1 198 ? 42.053 -3.508 -9.188 1.00 61.06 198 GLY A N 1
ATOM 1498 C CA . GLY A 1 198 ? 42.078 -4.212 -7.915 1.00 61.06 198 GLY A CA 1
ATOM 1499 C C . GLY A 1 198 ? 41.993 -5.703 -8.191 1.00 61.06 198 GLY A C 1
ATOM 1500 O O . GLY A 1 198 ? 40.911 -6.208 -8.480 1.00 61.06 198 GLY A O 1
ATOM 1501 N N . GLY A 1 199 ? 43.131 -6.395 -8.128 1.00 54.22 199 GLY A N 1
ATOM 1502 C CA . GLY A 1 199 ? 43.175 -7.852 -8.147 1.00 54.22 199 GLY A CA 1
ATOM 1503 C C . GLY A 1 199 ? 42.310 -8.408 -7.020 1.00 54.22 199 GLY A C 1
ATOM 1504 O O . GLY A 1 199 ? 42.688 -8.351 -5.853 1.00 54.22 199 GLY A O 1
ATOM 1505 N N . PHE A 1 200 ? 41.131 -8.914 -7.374 1.00 54.62 200 PHE A N 1
ATOM 1506 C CA . PHE A 1 200 ? 40.350 -9.767 -6.494 1.00 54.62 200 PHE A CA 1
ATOM 1507 C C . PHE A 1 200 ? 41.075 -11.109 -6.413 1.00 54.62 200 PHE A C 1
ATOM 1509 O O . PHE A 1 200 ? 41.013 -11.924 -7.332 1.00 54.62 200 PHE A O 1
ATOM 1516 N N . ASP A 1 201 ? 41.810 -11.301 -5.323 1.00 62.09 201 ASP A N 1
ATOM 1517 C CA . ASP A 1 201 ? 42.412 -12.577 -4.969 1.00 62.09 201 ASP A CA 1
ATOM 1518 C C . ASP A 1 201 ? 41.289 -13.581 -4.648 1.00 62.09 201 ASP A C 1
ATOM 1520 O O . ASP A 1 201 ? 40.673 -13.556 -3.580 1.00 62.09 201 ASP A O 1
ATOM 1524 N N . LEU A 1 202 ? 40.968 -14.439 -5.621 1.00 58.44 202 LEU A N 1
ATOM 1525 C CA . LEU A 1 202 ? 39.949 -15.488 -5.495 1.00 58.44 202 LEU A CA 1
ATOM 1526 C C . LEU A 1 202 ? 40.359 -16.604 -4.514 1.00 58.44 202 LEU A C 1
ATOM 1528 O O . LEU A 1 202 ? 39.531 -17.455 -4.196 1.00 58.44 202 LEU A O 1
ATOM 1532 N N . SER A 1 203 ? 41.594 -16.594 -4.000 1.00 60.50 203 SER A N 1
ATOM 1533 C CA . SER A 1 203 ? 42.081 -17.578 -3.026 1.00 60.50 203 SER A CA 1
ATOM 1534 C C . SER A 1 203 ? 41.588 -17.314 -1.598 1.00 60.50 203 SER A C 1
ATOM 1536 O O . SER A 1 203 ? 41.691 -18.197 -0.749 1.00 60.50 203 SER A O 1
ATOM 1538 N N . SER A 1 204 ? 41.000 -16.142 -1.323 1.00 58.19 204 SER A N 1
ATOM 1539 C CA . SER A 1 204 ? 40.466 -15.798 0.007 1.00 58.19 204 SER A CA 1
ATOM 1540 C C . SER A 1 204 ? 38.952 -16.034 0.161 1.00 58.19 204 SER A C 1
ATOM 1542 O O . SER A 1 204 ? 38.378 -15.787 1.223 1.00 58.19 204 SER A O 1
ATOM 1544 N N . TYR A 1 205 ? 38.267 -16.535 -0.875 1.00 57.09 205 TYR A N 1
ATOM 1545 C CA . TYR A 1 205 ? 36.835 -16.834 -0.786 1.00 57.09 205 TYR A CA 1
ATOM 1546 C C . TYR A 1 205 ? 36.606 -18.189 -0.101 1.00 57.09 205 TYR A C 1
ATOM 1548 O O . TYR A 1 205 ? 36.404 -19.216 -0.747 1.00 57.09 205 TYR A O 1
ATOM 1556 N N . ALA A 1 206 ? 36.632 -18.197 1.233 1.00 65.19 206 ALA A N 1
ATOM 1557 C CA . ALA A 1 206 ? 36.052 -19.295 1.995 1.00 65.19 206 ALA A CA 1
ATOM 1558 C C . ALA A 1 206 ? 34.532 -19.297 1.736 1.00 65.19 206 ALA A C 1
ATOM 1560 O O . ALA A 1 206 ? 33.877 -18.290 2.028 1.00 65.19 206 ALA A O 1
ATOM 1561 N N . PRO A 1 207 ? 33.948 -20.371 1.171 1.00 67.62 207 PRO A N 1
ATOM 1562 C CA . PRO A 1 207 ? 32.506 -20.439 0.991 1.00 67.62 207 PRO A CA 1
ATOM 1563 C C . PRO A 1 207 ? 31.836 -20.275 2.362 1.00 67.62 207 PRO A C 1
ATOM 1565 O O . PRO A 1 207 ? 32.304 -20.871 3.339 1.00 67.62 207 PRO A O 1
ATOM 1568 N N . PRO A 1 208 ? 30.762 -19.472 2.474 1.00 69.75 208 PRO A N 1
ATOM 1569 C CA . PRO A 1 208 ? 30.012 -19.413 3.716 1.00 69.75 208 PRO A CA 1
ATOM 1570 C C . PRO A 1 208 ? 29.565 -20.839 4.068 1.00 69.75 208 PRO A C 1
ATOM 1572 O O . PRO A 1 208 ? 29.155 -21.582 3.166 1.00 69.75 208 PRO A O 1
ATOM 1575 N N . PRO A 1 209 ? 29.656 -21.257 5.345 1.00 69.38 209 PRO A N 1
ATOM 1576 C CA . PRO A 1 209 ? 29.153 -22.561 5.741 1.00 69.38 209 PRO A CA 1
ATOM 1577 C C . PRO A 1 209 ? 27.690 -22.670 5.296 1.00 69.38 209 PRO A C 1
ATOM 1579 O O . PRO A 1 209 ? 26.969 -21.664 5.351 1.00 69.38 209 PRO A O 1
ATOM 1582 N N . PRO A 1 210 ? 27.237 -23.855 4.845 1.00 61.72 210 PRO A N 1
ATOM 1583 C CA . PRO A 1 210 ? 25.835 -24.055 4.538 1.00 61.72 210 PRO A CA 1
ATOM 1584 C C . PRO A 1 210 ? 25.061 -23.628 5.776 1.00 61.72 210 PRO A C 1
ATOM 1586 O O . PRO A 1 210 ? 25.269 -24.155 6.869 1.00 61.72 210 PRO A O 1
ATOM 1589 N N . SER A 1 211 ? 24.224 -22.605 5.616 1.00 56.91 211 SER A N 1
ATOM 1590 C CA . SER A 1 211 ? 23.265 -22.259 6.647 1.00 56.91 211 SER A CA 1
ATOM 1591 C C . SER A 1 211 ? 22.434 -23.512 6.837 1.00 56.91 211 SER A C 1
ATOM 1593 O O . SER A 1 211 ? 21.655 -23.878 5.958 1.00 56.91 211 SER A O 1
ATOM 1595 N N . SER A 1 212 ? 22.671 -24.217 7.942 1.00 48.19 212 SER A N 1
ATOM 1596 C CA . SER A 1 212 ? 21.815 -25.295 8.399 1.00 48.19 212 SER A CA 1
ATOM 1597 C C . SER A 1 212 ? 20.454 -24.668 8.636 1.00 48.19 212 SER A C 1
ATOM 1599 O O . SER A 1 212 ? 20.161 -24.156 9.716 1.00 48.19 212 SER A O 1
ATOM 1601 N N . VAL A 1 213 ? 19.635 -24.659 7.586 1.00 50.03 213 VAL A N 1
ATOM 1602 C CA . VAL A 1 213 ? 18.199 -24.480 7.674 1.00 50.03 213 VAL A CA 1
ATOM 1603 C C . VAL A 1 213 ? 17.735 -25.673 8.490 1.00 50.03 213 VAL A C 1
ATOM 1605 O O . VAL A 1 213 ? 17.497 -26.763 7.973 1.00 50.03 213 VAL A O 1
ATOM 1608 N N . GLY A 1 214 ? 17.711 -25.486 9.806 1.00 45.84 214 GLY A N 1
ATOM 1609 C CA . GLY A 1 214 ? 17.051 -26.385 10.724 1.00 45.84 214 GLY A CA 1
ATOM 1610 C C . GLY A 1 214 ? 15.573 -26.340 10.389 1.00 45.84 214 GLY A C 1
ATOM 1611 O O . GLY A 1 214 ? 14.833 -25.541 10.956 1.00 45.84 214 GLY A O 1
ATOM 1612 N N . ILE A 1 215 ? 15.151 -27.178 9.443 1.00 46.19 215 ILE A N 1
ATOM 1613 C CA . ILE A 1 215 ? 13.750 -27.525 9.262 1.00 46.19 215 ILE A CA 1
ATOM 1614 C C . ILE A 1 215 ? 13.349 -28.216 10.564 1.00 46.19 215 ILE A C 1
ATOM 1616 O O . ILE A 1 215 ? 13.549 -29.416 10.748 1.00 46.19 215 ILE A O 1
ATOM 1620 N N . ARG A 1 216 ? 12.838 -27.435 11.521 1.00 49.03 216 ARG A N 1
ATOM 1621 C CA . ARG A 1 216 ? 12.092 -27.979 12.649 1.00 49.03 216 ARG A CA 1
ATOM 1622 C C . ARG A 1 216 ? 10.848 -28.619 12.053 1.00 49.03 216 ARG A C 1
ATOM 1624 O O . ARG A 1 216 ? 9.883 -27.935 11.725 1.00 49.03 216 ARG A O 1
ATOM 1631 N N . VAL A 1 217 ? 10.894 -29.937 11.898 1.00 49.97 217 VAL A N 1
ATOM 1632 C CA . VAL A 1 217 ? 9.700 -30.759 11.734 1.00 49.97 217 VAL A CA 1
ATOM 1633 C C . VAL A 1 217 ? 8.900 -30.586 13.019 1.00 49.97 217 VAL A C 1
ATOM 1635 O O . VAL A 1 217 ? 9.231 -31.152 14.059 1.00 49.97 217 VAL A O 1
ATOM 1638 N N . VAL A 1 218 ? 7.901 -29.711 12.971 1.00 51.16 218 VAL A N 1
ATOM 1639 C CA . VAL A 1 218 ? 6.947 -29.544 14.063 1.00 51.16 218 VAL A CA 1
ATOM 1640 C C . VAL A 1 218 ? 6.085 -30.813 14.081 1.00 51.16 218 VAL A C 1
ATOM 1642 O O . VAL A 1 218 ? 5.506 -31.147 13.043 1.00 51.16 218 VAL A O 1
ATOM 1645 N N . PRO A 1 219 ? 6.017 -31.565 15.193 1.00 48.94 219 PRO A N 1
ATOM 1646 C CA . PRO A 1 219 ? 5.154 -32.735 15.275 1.00 48.94 219 PRO A CA 1
ATOM 1647 C C . PRO A 1 219 ? 3.695 -32.313 15.069 1.00 48.94 219 PRO A C 1
ATOM 1649 O O . PRO A 1 219 ? 3.204 -31.377 15.697 1.00 48.94 219 PRO A O 1
ATOM 1652 N N . ARG A 1 220 ? 3.008 -33.013 14.163 1.00 49.34 220 ARG A N 1
ATOM 1653 C CA . ARG A 1 220 ? 1.659 -32.709 13.653 1.00 49.34 220 ARG A CA 1
ATOM 1654 C C . ARG A 1 220 ? 0.523 -33.015 14.652 1.00 49.34 220 ARG A C 1
ATOM 1656 O O . ARG A 1 220 ? -0.625 -33.094 14.241 1.00 49.34 220 ARG A O 1
ATOM 1663 N N . ASP A 1 221 ? 0.830 -33.156 15.941 1.00 54.31 221 ASP A N 1
ATOM 1664 C CA . ASP A 1 221 ? -0.087 -33.685 16.966 1.00 54.31 221 ASP A CA 1
ATOM 1665 C C . ASP A 1 221 ? -0.242 -32.776 18.201 1.00 54.31 221 ASP A C 1
ATOM 1667 O O . ASP A 1 221 ? -0.493 -33.223 19.317 1.00 54.31 221 ASP A O 1
ATOM 1671 N N . ALA A 1 222 ? -0.113 -31.460 18.018 1.00 47.03 222 ALA A N 1
ATOM 1672 C CA . ALA A 1 222 ? -0.557 -30.501 19.025 1.00 47.03 222 ALA A CA 1
ATOM 1673 C C . ALA A 1 222 ? -1.998 -30.075 18.715 1.00 47.03 222 ALA A C 1
ATOM 1675 O O . ALA A 1 222 ? -2.241 -29.262 17.820 1.00 47.03 222 ALA A O 1
ATOM 1676 N N . LYS A 1 223 ? -2.957 -30.638 19.462 1.00 51.62 223 LYS A N 1
ATOM 1677 C CA . LYS A 1 223 ? -4.333 -30.131 19.550 1.00 51.62 223 LYS A CA 1
ATOM 1678 C C . LYS A 1 223 ? -4.304 -28.617 19.775 1.00 51.62 223 LYS A C 1
ATOM 1680 O O . LYS A 1 223 ? -3.696 -28.136 20.729 1.00 51.62 223 LYS A O 1
ATOM 1685 N N . SER A 1 224 ? -4.972 -27.892 18.883 1.00 43.72 224 SER A N 1
ATOM 1686 C CA . SER A 1 224 ? -5.224 -26.459 18.997 1.00 43.72 224 SER A CA 1
ATOM 1687 C C . SER A 1 224 ? -5.884 -26.145 20.349 1.00 43.72 224 SER A C 1
ATOM 1689 O O . SER A 1 224 ? -6.961 -26.677 20.612 1.00 43.72 224 SER A O 1
ATOM 1691 N N . PRO A 1 225 ? -5.316 -25.268 21.195 1.00 50.56 225 PRO A N 1
ATOM 1692 C CA . PRO A 1 225 ? -5.966 -24.818 22.427 1.00 50.56 225 PRO A CA 1
ATOM 1693 C C . PRO A 1 225 ? -7.080 -23.777 22.178 1.00 50.56 225 PRO A C 1
ATOM 1695 O O . PRO A 1 225 ? -7.476 -23.077 23.101 1.00 50.56 225 PRO A O 1
ATOM 1698 N N . TYR A 1 226 ? -7.578 -23.652 20.941 1.00 43.62 226 TYR A N 1
ATOM 1699 C CA . TYR A 1 226 ? -8.659 -22.730 20.565 1.00 43.62 226 TYR A CA 1
ATOM 1700 C C . TYR A 1 226 ? -10.008 -23.414 20.285 1.00 43.62 226 TYR A C 1
ATOM 1702 O O . TYR A 1 226 ? -10.916 -22.774 19.760 1.00 43.62 226 TYR A O 1
ATOM 1710 N N . GLU A 1 227 ? -10.175 -24.681 20.668 1.00 49.75 227 GLU A N 1
ATOM 1711 C CA . GLU A 1 227 ? -11.503 -25.290 20.807 1.00 49.75 227 GLU A CA 1
ATOM 1712 C C . GLU A 1 227 ? -11.937 -25.306 22.274 1.00 49.75 227 GLU A C 1
ATOM 1714 O O . GLU A 1 227 ? -11.970 -26.357 22.894 1.00 49.75 227 GLU A O 1
ATOM 1719 N N . GLU A 1 228 ? -12.280 -24.152 22.847 1.00 53.06 228 GLU A N 1
ATOM 1720 C CA . GLU A 1 228 ? -13.392 -24.118 23.803 1.00 53.06 228 GLU A CA 1
ATOM 1721 C C . GLU A 1 228 ? -13.891 -22.690 24.022 1.00 53.06 228 GLU A C 1
ATOM 1723 O O . GLU A 1 228 ? -13.108 -21.757 24.194 1.00 53.06 228 GLU A O 1
ATOM 1728 N N . THR A 1 229 ? -15.216 -22.547 24.091 1.00 52.94 229 THR A N 1
ATOM 1729 C CA . THR A 1 229 ? -15.990 -21.312 24.326 1.00 52.94 229 THR A CA 1
ATOM 1730 C C . THR A 1 229 ? -16.498 -20.572 23.077 1.00 52.94 229 THR A C 1
ATOM 1732 O O . THR A 1 229 ? -16.340 -19.363 22.922 1.00 52.94 229 THR A O 1
ATOM 1735 N N . LEU A 1 230 ? -17.245 -21.282 22.225 1.00 49.41 230 LEU A N 1
ATOM 1736 C CA . LEU A 1 230 ? -18.387 -20.681 21.524 1.00 49.41 230 LEU A CA 1
ATOM 1737 C C . LEU A 1 230 ? -19.578 -20.633 22.496 1.00 49.41 230 LEU A C 1
ATOM 1739 O O . LEU A 1 230 ? -20.411 -21.536 22.520 1.00 49.41 230 LEU A O 1
ATOM 1743 N N . VAL A 1 231 ? -19.660 -19.578 23.315 1.00 54.88 231 VAL A N 1
ATOM 1744 C CA . VAL A 1 231 ? -20.957 -19.175 23.884 1.00 54.88 231 VAL A CA 1
ATOM 1745 C C . VAL A 1 231 ? -21.819 -18.699 22.719 1.00 54.88 231 VAL A C 1
ATOM 1747 O O . VAL A 1 231 ? -21.368 -17.918 21.882 1.00 54.88 231 VAL A O 1
ATOM 1750 N N . GLY A 1 232 ? -23.035 -19.237 22.646 1.00 55.12 232 GLY A N 1
ATOM 1751 C CA . GLY A 1 232 ? -23.908 -19.181 21.484 1.00 55.12 232 GLY A CA 1
ATOM 1752 C C . GLY A 1 232 ? -24.099 -17.781 20.911 1.00 55.12 232 GLY A C 1
ATOM 1753 O O . GLY A 1 232 ? -24.715 -16.910 21.522 1.00 55.12 232 GLY A O 1
ATOM 1754 N N . VAL A 1 233 ? -23.634 -17.610 19.677 1.00 56.44 233 VAL A N 1
ATOM 1755 C CA . VAL A 1 233 ? -24.160 -16.593 18.774 1.00 56.44 233 VAL A CA 1
ATOM 1756 C C . VAL A 1 233 ? -25.494 -17.142 18.253 1.00 56.44 233 VAL A C 1
ATOM 1758 O O . VAL A 1 233 ? -25.494 -18.224 17.660 1.00 56.44 233 VAL A O 1
ATOM 1761 N N . PRO A 1 234 ? -26.638 -16.473 18.494 1.00 59.41 234 PRO A N 1
ATOM 1762 C CA . PRO A 1 234 ? -27.909 -16.912 17.935 1.00 59.41 234 PRO A CA 1
ATOM 1763 C C . PRO A 1 234 ? -27.804 -16.937 16.409 1.00 59.41 234 PRO A C 1
ATOM 1765 O O . PRO A 1 234 ? -27.264 -16.014 15.795 1.00 59.41 234 PRO A O 1
ATOM 1768 N N . ALA A 1 235 ? -28.303 -18.017 15.809 1.00 60.97 235 ALA A N 1
ATOM 1769 C CA . ALA A 1 235 ? -28.360 -18.173 14.365 1.00 60.97 235 ALA A CA 1
ATOM 1770 C C . ALA A 1 235 ? -29.007 -16.928 13.726 1.00 60.97 235 ALA A C 1
ATOM 1772 O O . ALA A 1 235 ? -30.035 -16.458 14.228 1.00 60.97 235 ALA A O 1
ATOM 1773 N N . PRO A 1 236 ? -28.445 -16.380 12.634 1.00 67.75 236 PRO A N 1
ATOM 1774 C CA . PRO A 1 236 ? -29.125 -15.328 11.897 1.00 67.75 236 PRO A CA 1
ATOM 1775 C C . PRO A 1 236 ? -30.481 -15.867 11.410 1.00 67.75 236 PRO A C 1
ATOM 1777 O O . PRO A 1 236 ? -30.547 -17.013 10.949 1.00 67.75 236 PRO A O 1
ATOM 1780 N N . PRO A 1 237 ? -31.572 -15.084 11.503 1.00 66.00 237 PRO A N 1
ATOM 1781 C CA . PRO A 1 237 ? -32.841 -15.493 10.927 1.00 66.00 237 PRO A CA 1
ATOM 1782 C C . PRO A 1 237 ? -32.632 -15.751 9.435 1.00 66.00 237 PRO A C 1
ATOM 1784 O O . PRO A 1 237 ? -32.017 -14.951 8.727 1.00 66.00 237 PRO A O 1
ATOM 1787 N N . SER A 1 238 ? -33.121 -16.900 8.974 1.00 57.62 238 SER A N 1
ATOM 1788 C CA . SER A 1 238 ? -33.172 -17.251 7.559 1.00 57.62 238 SER A CA 1
ATOM 1789 C C . SER A 1 238 ? -34.104 -16.278 6.843 1.00 57.62 238 SER A C 1
ATOM 1791 O O . SER A 1 238 ? -35.294 -16.537 6.684 1.00 57.62 238 SER A O 1
ATOM 1793 N N . SER A 1 239 ? -33.573 -15.132 6.427 1.00 55.78 239 SER A N 1
ATOM 1794 C CA . SER A 1 239 ? -34.262 -14.211 5.533 1.00 55.78 239 SER A CA 1
ATOM 1795 C C . SER A 1 239 ? -34.252 -14.813 4.132 1.00 55.78 239 SER A C 1
ATOM 1797 O O . SER A 1 239 ? -33.396 -14.505 3.305 1.00 55.78 239 SER A O 1
ATOM 1799 N N . SER A 1 240 ? -35.208 -15.706 3.874 1.00 53.59 240 SER A N 1
ATOM 1800 C CA . SER A 1 240 ? -35.685 -15.968 2.518 1.00 53.59 240 SER A CA 1
ATOM 1801 C C . SER A 1 240 ? -36.362 -14.696 2.021 1.00 53.59 240 SER A C 1
ATOM 1803 O O . SER A 1 240 ? -37.561 -14.506 2.202 1.00 53.59 240 SER A O 1
ATOM 1805 N N . THR A 1 241 ? -35.582 -13.784 1.448 1.00 67.25 241 THR A N 1
ATOM 1806 C CA . THR A 1 241 ? -36.141 -12.684 0.667 1.00 67.25 241 THR A CA 1
ATOM 1807 C C . THR A 1 241 ? -36.574 -13.271 -0.678 1.00 67.25 241 THR A C 1
ATOM 1809 O O . THR A 1 241 ? -35.711 -13.768 -1.407 1.00 67.25 241 THR A O 1
ATOM 1812 N N . PRO A 1 242 ? -37.874 -13.272 -1.024 1.00 67.50 242 PRO A N 1
ATOM 1813 C CA . PRO A 1 242 ? -38.313 -13.679 -2.350 1.00 67.50 242 PRO A CA 1
ATOM 1814 C C . PRO A 1 242 ? -37.681 -12.757 -3.399 1.00 67.50 242 PRO A C 1
ATOM 1816 O O . PRO A 1 242 ? -37.642 -11.536 -3.241 1.00 67.50 242 PRO A O 1
ATOM 1819 N N . LEU A 1 243 ? -37.146 -13.376 -4.450 1.00 68.75 243 LEU A N 1
ATOM 1820 C CA . LEU A 1 243 ? -36.593 -12.709 -5.623 1.00 68.75 243 LEU A CA 1
ATOM 1821 C C . LEU A 1 243 ? -37.651 -11.733 -6.182 1.00 68.75 243 LEU A C 1
ATOM 1823 O O . LEU A 1 243 ? -38.783 -12.166 -6.400 1.00 68.75 243 LEU A O 1
ATOM 1827 N N . PRO A 1 244 ? -37.341 -10.444 -6.414 1.00 74.44 244 PRO A N 1
ATOM 1828 C CA . PRO A 1 244 ? -38.268 -9.569 -7.114 1.00 74.44 244 PRO A CA 1
ATOM 1829 C C . PRO A 1 244 ? -38.454 -10.085 -8.544 1.00 74.44 244 PRO A C 1
ATOM 1831 O O . PRO A 1 244 ? -37.479 -10.319 -9.262 1.00 74.44 244 PRO A O 1
ATOM 1834 N N . ASP A 1 245 ? -39.716 -10.281 -8.919 1.00 67.31 245 ASP A N 1
ATOM 1835 C CA . ASP A 1 245 ? -40.152 -10.658 -10.260 1.00 67.31 245 ASP A CA 1
ATOM 1836 C C . ASP A 1 245 ? -39.496 -9.742 -11.305 1.00 67.31 245 ASP A C 1
ATOM 1838 O O . ASP A 1 245 ? -39.453 -8.515 -11.152 1.00 67.31 245 ASP A O 1
ATOM 1842 N N . ALA A 1 246 ? -38.926 -10.343 -12.346 1.00 72.25 246 ALA A N 1
ATOM 1843 C CA . ALA A 1 246 ? -38.225 -9.612 -13.389 1.00 72.25 246 ALA A CA 1
ATOM 1844 C C . ALA A 1 246 ? -39.187 -8.627 -14.086 1.00 72.25 246 ALA A C 1
ATOM 1846 O O . ALA A 1 246 ? -40.325 -8.990 -14.393 1.00 72.25 246 ALA A O 1
ATOM 1847 N N . PRO A 1 247 ? -38.762 -7.387 -14.397 1.00 69.06 247 PRO A N 1
ATOM 1848 C CA . PRO A 1 247 ? -39.610 -6.460 -15.130 1.00 69.06 247 PRO A CA 1
ATOM 1849 C C . PRO A 1 247 ? -39.904 -7.020 -16.527 1.00 69.06 247 PRO A C 1
ATOM 1851 O O . PRO A 1 247 ? -38.998 -7.249 -17.333 1.00 69.06 247 PRO A O 1
ATOM 1854 N N . SER A 1 248 ? -41.195 -7.229 -16.802 1.00 68.50 248 SER A N 1
ATOM 1855 C CA . SER A 1 248 ? -41.718 -7.591 -18.119 1.00 68.50 248 SER A CA 1
ATOM 1856 C C . SER A 1 248 ? -41.130 -6.685 -19.200 1.00 68.50 248 SER A C 1
ATOM 1858 O O . SER A 1 248 ? -41.216 -5.458 -19.138 1.00 68.50 248 SER A O 1
ATOM 1860 N N . THR A 1 249 ? -40.520 -7.311 -20.202 1.00 76.81 249 THR A N 1
ATOM 1861 C CA . THR A 1 249 ? -39.942 -6.633 -21.364 1.00 76.81 249 THR A CA 1
ATOM 1862 C C . THR A 1 249 ? -41.051 -5.921 -22.150 1.00 76.81 249 THR A C 1
ATOM 1864 O O . THR A 1 249 ? -42.036 -6.572 -22.506 1.00 76.81 249 THR A O 1
ATOM 1867 N N . PRO A 1 250 ? -40.935 -4.614 -22.454 1.00 76.69 250 PRO A N 1
ATOM 1868 C CA . PRO A 1 250 ? -41.936 -3.929 -23.261 1.00 76.69 250 PRO A CA 1
ATOM 1869 C C . PRO A 1 250 ? -41.916 -4.433 -24.716 1.00 76.69 250 PRO A C 1
ATOM 1871 O O . PRO A 1 250 ? -40.850 -4.761 -25.250 1.00 76.69 250 PRO A O 1
ATOM 1874 N N . PRO A 1 251 ? -43.080 -4.488 -25.389 1.00 74.00 251 PRO A N 1
ATOM 1875 C CA . PRO A 1 251 ? -43.183 -4.985 -26.752 1.00 74.00 251 PRO A CA 1
ATOM 1876 C C . PRO A 1 251 ? -42.423 -4.095 -27.742 1.00 74.00 251 PRO A C 1
ATOM 1878 O O . PRO A 1 251 ? -42.505 -2.867 -27.733 1.00 74.00 251 PRO A O 1
ATOM 1881 N N . ARG A 1 252 ? -41.686 -4.761 -28.631 1.00 74.12 252 ARG A N 1
ATOM 1882 C CA . ARG A 1 252 ? -40.889 -4.173 -29.710 1.00 74.12 252 ARG A CA 1
ATOM 1883 C C . ARG A 1 252 ? -41.797 -3.420 -30.702 1.00 74.12 252 ARG A C 1
ATOM 1885 O O . ARG A 1 252 ? -42.762 -4.018 -31.183 1.00 74.12 252 ARG A O 1
ATOM 1892 N N . PRO A 1 253 ? -41.501 -2.160 -31.071 1.00 70.31 253 PRO A N 1
ATOM 1893 C CA . PRO A 1 253 ? -42.304 -1.436 -32.052 1.00 70.31 253 PRO A CA 1
ATOM 1894 C C . PRO A 1 253 ? -42.191 -2.093 -33.433 1.00 70.31 253 PRO A C 1
ATOM 1896 O O . PRO A 1 253 ? -41.094 -2.402 -33.910 1.00 70.31 253 PRO A O 1
ATOM 1899 N N . LYS A 1 254 ? -43.345 -2.319 -34.073 1.00 69.62 254 LYS A N 1
ATOM 1900 C CA . LYS A 1 254 ? -43.428 -2.807 -35.453 1.00 69.62 254 LYS A CA 1
ATOM 1901 C C . LYS A 1 254 ? -42.878 -1.730 -36.386 1.00 69.62 254 LYS A C 1
ATOM 1903 O O . LYS A 1 254 ? -43.383 -0.613 -36.431 1.00 69.62 254 LYS A O 1
ATOM 1908 N N . ARG A 1 255 ? -41.819 -2.083 -37.109 1.00 65.12 255 ARG A N 1
ATOM 1909 C CA . ARG A 1 255 ? -41.222 -1.278 -38.174 1.00 65.12 255 ARG A CA 1
ATOM 1910 C C . ARG A 1 255 ? -42.202 -1.279 -39.354 1.00 65.12 255 ARG A C 1
ATOM 1912 O O . ARG A 1 255 ? -42.468 -2.342 -39.905 1.00 65.12 255 ARG A O 1
ATOM 1919 N N . GLY A 1 256 ? -42.786 -0.119 -39.651 1.00 71.25 256 GLY A N 1
ATOM 1920 C CA . GLY A 1 256 ? -43.672 0.081 -40.799 1.00 71.25 256 GLY A CA 1
ATOM 1921 C C . GLY A 1 256 ? -42.915 -0.041 -42.121 1.00 71.25 256 GLY A C 1
ATOM 1922 O O . GLY A 1 256 ? -41.732 0.307 -42.185 1.00 71.25 256 GLY A O 1
ATOM 1923 N N . SER A 1 257 ? -43.608 -0.596 -43.115 1.00 65.12 257 SER A N 1
ATOM 1924 C CA . SER A 1 257 ? -43.243 -0.629 -44.536 1.00 65.12 257 SER A CA 1
ATOM 1925 C C . SER A 1 257 ? -43.621 0.668 -45.235 1.00 65.12 257 SER A C 1
ATOM 1927 O O . SER A 1 257 ? -44.593 1.307 -44.772 1.00 65.12 257 SER A O 1
#

Foldseek 3Di:
DQLVVLVVLLCVLCVPPPQWDWDADVQGIFIDHPNHTAWTQGNVRWIKGAQLDVVLQVVQCPDPQKDFDDDVPRGDPRIIIDHVVQSVDSVSSSVSSVNSVCNVVVVDPPPVVPPDDPPPDPCPPDDDDDDDDDDDDDDDDDPDDDDPDDDDPPDPDPDDDDDDPDDDPPDDDPDDDDDDDDDPPPPDDPPDDDDPPDPPPPVPDDDDPPPPPPPPPDPPPDDDPPPDDPPDDPDDPPPPDDDPDDPDDDDDDDDDD

Sequence (257 aa):
MSPKELSARLEAAAARLSGVEKKRMPGGYALFVAGKIFANVTVEGRIGVKLTVPWCFEDLAAMPGAAPWALGKKVMEHWVLLPEALAADDVTLREWVERAFSCVTDKLPSRRADVPPPTARSSVPLPPPTLNGTRTKSNPVREASIPPPIRRPSVPIREGLPPVPSRPAVRRDERETPALPPVARSSKPLVTPPPPSGGFDLSSYAPPPPSSVGIRVVPRDAKSPYEETLVGVPAPPSSSTPLPDAPSTPPRPKRGS